Protein AF-A0AAV7CYQ8-F1 (afdb_monomer)

InterPro domains:
  IPR002641 Patatin-like phospholipase domain [PF01734] (6-136)
  IPR002641 Patatin-like phospholipase domain [PS51635] (6-174)
  IPR016035 Acyl transferase/acyl hydrolase/lysophospholipase [SSF52151] (3-134)
  IPR033562 Patatin-like phospholipase domain-containing protein [PTHR12406] (2-137)

Organism: Engystomops pustulosus (NCBI:txid76066)

Secondary structure (DSSP, 8-state):
-PPEEEEE---GGGHHHHHHHHHHHHHH-HHHHTTEEEEEEETHHHHHHHHHHH-GGGHHHHHHHHHHHHHHHHHH-SSS--TT--HHHHHHHHHHHHS-TTHHHHHTTTEEEEEE-TTT--EEEE---SSHHHHHHHHHHHHHHHHHHHHHHHHHHHHHHHHHHHTTSS---------------

Radius of gyration: 20.03 Å; Cα contacts (8 Å, |Δi|>4): 203; chains: 1; bounding box: 54×50×48 Å

Foldseek 3Di:
DDADEAEFEDDFLCLLVLLVVLLCCVVPVVVVVVRHQAYEYFASRLLSSLCSQAPSVCSVVVNVLSVVLVVVCVVPPPPDDDVPDPSLVSVLVSSVVRGDQCSQVSQAQRYWYWAQDPVVRDIDIDRHAPGPVRSSVRNSNRNVVVCVVCCVPVVVVVVVVVVVVVVVPPDPDDDDDDDDDDDDD

Mean predicted aligned error: 12.34 Å

pLDDT: mean 72.42, std 23.35, range [24.58, 95.06]

Nearest PDB structures (foldseek):
  4akx-assembly1_B  TM=5.962E-01  e=1.906E-02  Pseudomonas aeruginosa
  7sus-assembly1_A  TM=2.509E-01  e=9.650E+00  Homo sapiens

Solvent-accessible surface area (backbone atoms only — not comparable to full-atom values): 10562 Å² total; per-residue (Å²): 132,82,82,38,72,47,75,31,65,65,49,57,88,54,34,59,59,52,42,52,52,49,52,48,36,60,75,77,28,49,76,57,58,75,45,44,64,34,29,2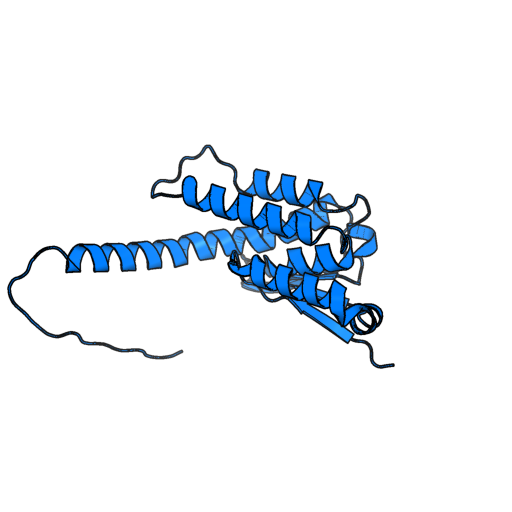3,14,19,29,36,14,30,54,45,34,40,38,59,71,62,30,56,88,42,47,62,62,50,47,54,48,51,51,54,49,51,51,53,46,59,73,67,60,76,88,58,93,64,96,78,70,62,64,66,59,56,51,47,53,53,50,60,72,61,51,56,83,60,36,18,69,66,31,45,78,24,34,34,37,47,35,70,39,86,88,79,68,44,76,43,76,46,34,73,44,96,35,45,66,50,45,50,48,58,45,49,54,33,35,50,56,49,45,53,51,44,48,56,51,47,46,54,50,46,50,51,49,50,53,53,52,58,60,69,78,54,77,95,72,85,87,82,83,93,81,85,79,92,79,92,134

Sequence (185 aa):
MKHLNLSFAACGFLGIYHLGAASALIKHGQKLLNTVKVFAGASAGSLVATVLLTAPDKIEESKDFLYAFSEDFRKRFPGVVKPRYDFMKYLREGIEAILPAQAHEIAEKRLYVSITNSKSIENCLVSSFASREELIKRRLITSEKVLHFFIDTTIRTFIKKTVCETNFLGDHEHGESCFLQSKNF

Structure (mmCIF, N/CA/C/O backbone):
data_AF-A0AAV7CYQ8-F1
#
_entry.id   AF-A0AAV7CYQ8-F1
#
loop_
_atom_site.group_PDB
_atom_site.id
_atom_site.type_symbol
_atom_site.label_atom_id
_atom_site.label_alt_id
_atom_site.label_comp_id
_atom_site.label_asym_id
_atom_site.label_entity_id
_atom_site.label_seq_id
_atom_site.pdbx_PDB_ins_code
_atom_site.Cartn_x
_atom_site.Cartn_y
_atom_site.Cartn_z
_atom_site.occupancy
_atom_site.B_iso_or_equiv
_atom_site.auth_seq_id
_atom_site.auth_comp_id
_atom_site.auth_asym_id
_atom_site.auth_atom_id
_atom_site.pdbx_PDB_model_num
ATOM 1 N N . MET A 1 1 ? -11.099 1.978 22.409 1.00 53.97 1 MET A N 1
ATOM 2 C CA . MET A 1 1 ? -10.458 0.914 21.599 1.00 53.97 1 MET A CA 1
ATOM 3 C C . MET A 1 1 ? -9.081 1.395 21.171 1.00 53.97 1 MET A C 1
ATOM 5 O O . MET A 1 1 ? -8.957 2.576 20.878 1.00 53.97 1 MET A O 1
ATOM 9 N N . LYS A 1 2 ? -8.056 0.532 21.183 1.00 66.00 2 LYS A N 1
ATOM 10 C CA . LYS A 1 2 ? -6.694 0.905 20.763 1.00 66.00 2 LYS A CA 1
ATOM 11 C C . LYS A 1 2 ? -6.690 1.212 19.261 1.00 66.00 2 LYS A C 1
ATOM 13 O O . LYS A 1 2 ? -7.271 0.457 18.488 1.00 66.00 2 LYS A O 1
ATOM 18 N N . HIS A 1 3 ? -6.076 2.322 18.867 1.00 77.50 3 HIS A N 1
ATOM 19 C CA . HIS A 1 3 ? -5.884 2.661 17.459 1.00 77.50 3 HIS A CA 1
ATOM 20 C C . HIS A 1 3 ? -4.852 1.714 16.840 1.00 77.50 3 HIS A C 1
ATOM 22 O O . HIS A 1 3 ? -3.796 1.502 17.436 1.00 77.50 3 HIS A O 1
ATOM 28 N N . LEU A 1 4 ? -5.167 1.140 15.675 1.00 89.00 4 LEU A N 1
ATOM 29 C CA . LEU A 1 4 ? -4.241 0.286 14.935 1.00 89.00 4 LEU A CA 1
ATOM 30 C C . LEU A 1 4 ? -3.643 1.053 13.754 1.00 89.00 4 LEU A C 1
ATOM 32 O O . LEU A 1 4 ? -4.340 1.807 13.067 1.00 89.00 4 LEU A O 1
ATOM 36 N N . ASN A 1 5 ? -2.365 0.795 13.496 1.00 92.00 5 ASN A N 1
ATOM 37 C CA . ASN A 1 5 ? -1.670 1.233 12.296 1.00 92.00 5 ASN A CA 1
ATOM 38 C C . ASN A 1 5 ? -1.269 -0.014 11.505 1.00 92.00 5 ASN A C 1
ATOM 40 O O . ASN A 1 5 ? -0.763 -0.974 12.088 1.00 92.00 5 ASN A O 1
ATOM 44 N N . LEU A 1 6 ? -1.497 -0.004 10.195 1.00 93.25 6 LEU A N 1
ATOM 45 C CA . LEU A 1 6 ? -1.145 -1.095 9.291 1.00 93.25 6 LEU A CA 1
ATOM 46 C C . LEU A 1 6 ? -0.016 -0.636 8.369 1.00 93.25 6 LEU A C 1
ATOM 48 O O . LEU A 1 6 ? -0.114 0.430 7.774 1.00 93.25 6 LEU A O 1
ATOM 52 N N . SER A 1 7 ? 1.044 -1.431 8.233 1.00 93.31 7 SER A N 1
ATOM 53 C CA . SER A 1 7 ? 2.191 -1.088 7.386 1.00 93.31 7 SER A CA 1
ATOM 54 C C . SER A 1 7 ? 2.544 -2.220 6.428 1.00 93.31 7 SER A C 1
ATOM 56 O O . SER A 1 7 ? 2.528 -3.387 6.817 1.00 93.31 7 SER A O 1
ATOM 58 N N . PHE A 1 8 ? 2.896 -1.862 5.193 1.00 90.81 8 PHE A N 1
ATOM 59 C CA . PHE A 1 8 ? 3.374 -2.776 4.157 1.00 90.81 8 PHE A CA 1
ATOM 60 C C . PHE A 1 8 ? 4.822 -2.447 3.776 1.00 90.81 8 PHE A C 1
ATOM 62 O O . PHE A 1 8 ? 5.148 -1.319 3.395 1.00 90.81 8 PHE A O 1
ATOM 69 N N . ALA A 1 9 ? 5.702 -3.442 3.862 1.00 88.56 9 ALA A N 1
ATOM 70 C CA . ALA A 1 9 ? 7.125 -3.275 3.589 1.00 88.56 9 ALA A CA 1
ATOM 71 C C . ALA A 1 9 ? 7.429 -3.075 2.089 1.00 88.56 9 ALA A C 1
ATOM 73 O O . ALA A 1 9 ? 6.606 -3.328 1.210 1.00 88.56 9 ALA A O 1
ATOM 74 N N . ALA A 1 10 ? 8.646 -2.622 1.782 1.00 84.00 10 ALA A N 1
ATOM 75 C CA . ALA A 1 10 ? 9.137 -2.613 0.409 1.00 84.00 10 ALA A CA 1
ATOM 76 C C . ALA A 1 10 ? 9.472 -4.042 -0.040 1.00 84.00 10 ALA A C 1
ATOM 78 O O . ALA A 1 10 ? 10.190 -4.757 0.653 1.00 84.00 10 ALA A O 1
ATOM 79 N N . CYS A 1 11 ? 8.974 -4.447 -1.207 1.00 80.56 11 CYS A N 1
ATOM 80 C CA . CYS A 1 11 ? 9.137 -5.822 -1.692 1.00 80.56 11 CYS A CA 1
ATOM 81 C C . CYS A 1 11 ? 9.274 -5.950 -3.222 1.00 80.56 11 CYS A C 1
ATOM 83 O O . CYS A 1 11 ? 9.357 -7.060 -3.744 1.00 80.56 11 CYS A O 1
ATOM 85 N N . GLY A 1 12 ? 9.322 -4.8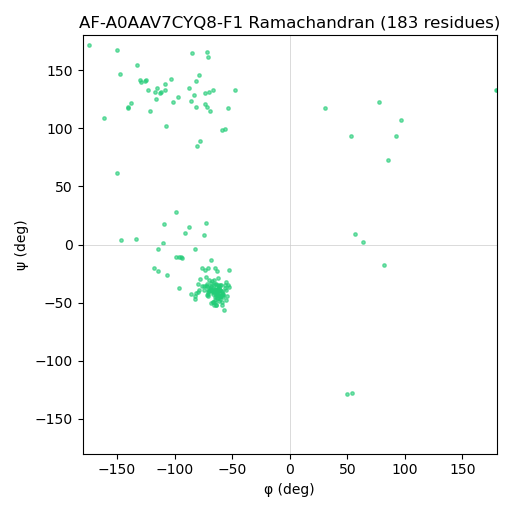35 -3.963 1.00 77.44 12 GLY A N 1
ATOM 86 C CA . GLY A 1 12 ? 9.432 -4.852 -5.427 1.00 77.44 12 GLY A CA 1
ATOM 87 C C . GLY A 1 12 ? 8.327 -5.693 -6.080 1.00 77.44 12 GLY A C 1
ATOM 88 O O . GLY A 1 12 ? 7.149 -5.528 -5.769 1.00 77.44 12 GLY A O 1
ATOM 89 N N . PHE A 1 13 ? 8.705 -6.633 -6.951 1.00 71.69 13 PHE A N 1
ATOM 90 C CA . PHE A 1 13 ? 7.765 -7.536 -7.633 1.00 71.69 13 PHE A CA 1
ATOM 91 C C . PHE A 1 13 ? 7.082 -8.557 -6.705 1.00 71.69 13 PHE A C 1
ATOM 93 O O . PHE A 1 13 ? 6.058 -9.126 -7.074 1.00 71.69 13 PHE A O 1
ATOM 100 N N . LEU A 1 14 ? 7.564 -8.739 -5.468 1.00 78.00 14 LEU A N 1
ATOM 101 C CA . LEU A 1 14 ? 6.855 -9.517 -4.443 1.00 78.00 14 LEU A CA 1
ATOM 102 C C . LEU A 1 14 ? 5.643 -8.754 -3.865 1.00 78.00 14 LEU A C 1
ATOM 104 O O . LEU A 1 14 ? 4.994 -9.236 -2.938 1.00 78.00 14 LEU A O 1
ATOM 108 N N . GLY A 1 15 ? 5.273 -7.602 -4.443 1.00 80.56 15 GLY A N 1
ATOM 109 C CA . GLY A 1 15 ? 4.037 -6.875 -4.134 1.00 80.56 15 GLY A CA 1
ATOM 110 C C . GLY A 1 15 ? 2.772 -7.733 -4.224 1.00 80.56 15 GLY A C 1
ATOM 111 O O . GLY A 1 15 ? 1.789 -7.441 -3.546 1.00 80.56 15 GLY A O 1
ATOM 112 N N . ILE A 1 16 ? 2.819 -8.845 -4.965 1.00 84.44 16 ILE A N 1
ATOM 113 C CA . ILE A 1 16 ? 1.721 -9.809 -5.059 1.00 84.44 16 ILE A CA 1
ATOM 114 C C . ILE A 1 16 ? 1.358 -10.426 -3.703 1.00 84.44 16 ILE A C 1
ATOM 116 O O . ILE A 1 16 ? 0.182 -10.629 -3.412 1.00 84.44 16 ILE A O 1
ATOM 120 N N . TYR A 1 17 ? 2.341 -10.640 -2.825 1.00 88.69 17 TYR A N 1
ATOM 121 C CA . TYR A 1 17 ? 2.100 -11.148 -1.475 1.00 88.69 17 TYR A CA 1
ATOM 122 C C . TYR A 1 17 ? 1.375 -10.112 -0.613 1.00 88.69 17 TYR A C 1
ATOM 124 O O . TYR A 1 17 ? 0.495 -10.463 0.171 1.00 88.69 17 TYR A O 1
ATOM 132 N N . HIS A 1 18 ? 1.696 -8.826 -0.783 1.00 91.31 18 HIS A N 1
ATOM 133 C CA . HIS A 1 18 ? 0.977 -7.750 -0.105 1.00 91.31 18 HIS A CA 1
ATOM 134 C C . HIS A 1 18 ? -0.453 -7.599 -0.623 1.00 91.31 18 HIS A C 1
ATOM 136 O O . HIS A 1 18 ? -1.353 -7.412 0.191 1.00 91.31 18 HIS A O 1
ATOM 142 N N . LEU A 1 19 ? -0.687 -7.743 -1.932 1.00 90.31 19 LEU A N 1
ATOM 143 C CA . LEU A 1 19 ? -2.041 -7.759 -2.495 1.00 90.31 19 LEU A CA 1
ATOM 144 C C . LEU A 1 19 ? -2.854 -8.957 -1.989 1.00 90.31 19 LEU A C 1
ATOM 146 O O . LEU A 1 19 ? -3.999 -8.781 -1.585 1.00 90.31 19 LEU A O 1
ATOM 150 N N . GLY A 1 20 ? -2.252 -10.147 -1.914 1.00 92.44 20 GLY A N 1
ATOM 151 C CA . GLY A 1 20 ? -2.890 -11.324 -1.319 1.00 92.44 20 GLY A CA 1
ATOM 152 C C . GLY A 1 20 ? -3.243 -11.118 0.158 1.00 92.44 20 GLY A C 1
ATOM 153 O O . GLY A 1 20 ? -4.364 -11.406 0.576 1.00 92.44 20 GLY A O 1
ATOM 154 N N . ALA A 1 21 ? -2.324 -10.544 0.942 1.00 94.19 21 ALA A N 1
ATOM 155 C CA . ALA A 1 21 ? -2.586 -10.188 2.335 1.00 94.19 21 ALA A CA 1
ATOM 156 C C . ALA A 1 21 ? -3.706 -9.140 2.463 1.00 94.19 21 ALA A C 1
ATOM 158 O O . ALA A 1 21 ? -4.577 -9.276 3.319 1.00 94.19 21 ALA A O 1
ATOM 159 N N . ALA A 1 22 ? -3.725 -8.123 1.597 1.00 93.88 22 ALA A N 1
ATOM 160 C CA . ALA A 1 22 ? -4.780 -7.114 1.559 1.00 93.88 22 ALA A CA 1
ATOM 161 C C . ALA A 1 22 ? -6.147 -7.725 1.199 1.00 93.88 22 ALA A C 1
ATOM 163 O O . ALA A 1 22 ? -7.130 -7.441 1.880 1.00 93.88 22 ALA A O 1
ATOM 164 N N . SER A 1 23 ? -6.204 -8.621 0.207 1.00 93.81 23 SER A N 1
ATOM 165 C CA . SER A 1 23 ? -7.425 -9.354 -0.169 1.00 93.81 23 SER A CA 1
ATOM 166 C C . SER A 1 23 ? -7.948 -10.200 1.003 1.00 93.81 23 SER A C 1
ATOM 168 O O . SER A 1 23 ? -9.126 -10.128 1.361 1.00 93.81 23 SER A O 1
ATOM 170 N N . ALA A 1 24 ? -7.059 -10.908 1.712 1.00 93.81 24 ALA A N 1
ATOM 171 C CA . ALA A 1 24 ? -7.424 -11.654 2.917 1.00 93.81 24 ALA A CA 1
ATOM 172 C C . ALA A 1 24 ? -7.933 -10.745 4.053 1.00 93.81 24 ALA A C 1
ATOM 174 O O . ALA A 1 24 ? -8.908 -11.088 4.726 1.00 93.81 24 ALA A O 1
ATOM 175 N N . LEU A 1 25 ? -7.316 -9.575 4.254 1.00 93.69 25 LEU A N 1
ATOM 176 C CA . LEU A 1 25 ? -7.754 -8.586 5.244 1.00 93.69 25 LEU A CA 1
ATOM 177 C C . LEU A 1 25 ? -9.137 -8.017 4.920 1.00 93.69 25 LEU A C 1
ATOM 179 O O . LEU A 1 25 ? -9.938 -7.849 5.835 1.00 93.69 25 LEU A O 1
ATOM 183 N N . ILE A 1 26 ? -9.444 -7.761 3.650 1.00 93.19 26 ILE A N 1
ATOM 184 C CA . ILE A 1 26 ? -10.780 -7.316 3.231 1.00 93.19 26 ILE A CA 1
ATOM 185 C C . ILE A 1 26 ? -11.803 -8.425 3.492 1.00 93.19 26 ILE A C 1
ATOM 187 O O . ILE A 1 26 ? -12.837 -8.191 4.114 1.00 93.19 26 ILE A O 1
ATOM 191 N N . LYS A 1 27 ? -11.491 -9.659 3.085 1.00 93.94 27 LYS A N 1
ATOM 192 C CA . LYS A 1 27 ? -12.425 -10.789 3.165 1.00 93.94 27 LYS A CA 1
ATOM 193 C C . LYS A 1 27 ? -12.703 -11.262 4.595 1.00 93.94 27 LYS A C 1
ATOM 195 O O . LYS A 1 27 ? -13.833 -11.617 4.917 1.00 93.94 27 LYS A O 1
ATOM 200 N N . HIS A 1 28 ? -11.681 -11.299 5.447 1.00 94.75 28 HIS A N 1
ATOM 201 C CA . HIS A 1 28 ? -11.762 -11.911 6.780 1.00 94.75 28 HIS A CA 1
ATOM 202 C C . HIS A 1 28 ? -11.524 -10.920 7.926 1.00 94.75 28 HIS A C 1
ATOM 204 O O . HIS A 1 28 ? -11.921 -11.171 9.063 1.00 94.75 28 HIS A O 1
ATOM 210 N N . GLY A 1 29 ? -10.885 -9.786 7.642 1.00 91.69 29 GLY A N 1
ATOM 211 C CA . GLY A 1 29 ? -10.389 -8.826 8.626 1.00 91.69 29 GLY A CA 1
ATOM 212 C C . GLY A 1 29 ? -11.156 -7.506 8.674 1.00 91.69 29 GLY A C 1
ATOM 213 O O . GLY A 1 29 ? -10.634 -6.548 9.235 1.00 91.69 29 GLY A O 1
ATOM 214 N N . GLN A 1 30 ? -12.380 -7.414 8.144 1.00 88.69 30 GLN A N 1
ATOM 215 C CA . GLN A 1 30 ? -13.108 -6.137 8.066 1.00 88.69 30 GLN A CA 1
ATOM 216 C C . GLN A 1 30 ? -13.251 -5.434 9.429 1.00 88.69 30 GLN A C 1
ATOM 218 O O . GLN A 1 30 ? -13.079 -4.220 9.532 1.00 88.69 30 GLN A O 1
ATOM 223 N N . LYS A 1 31 ? -13.489 -6.195 10.510 1.00 90.19 31 LYS A N 1
ATOM 224 C CA . LYS A 1 31 ? -13.520 -5.648 11.881 1.00 90.19 31 LYS A CA 1
ATOM 225 C C . LYS A 1 31 ? -12.182 -5.014 12.280 1.00 90.19 31 LYS A C 1
ATOM 227 O O . LYS A 1 31 ? -12.186 -3.969 12.920 1.00 90.19 31 LYS A O 1
ATOM 232 N N . LEU A 1 32 ? -11.060 -5.623 11.888 1.00 89.62 32 LEU A N 1
ATOM 233 C CA . LEU A 1 32 ? -9.720 -5.084 12.117 1.00 89.62 32 LEU A CA 1
ATOM 234 C C . LEU A 1 32 ? -9.503 -3.822 11.276 1.00 89.62 32 LEU A 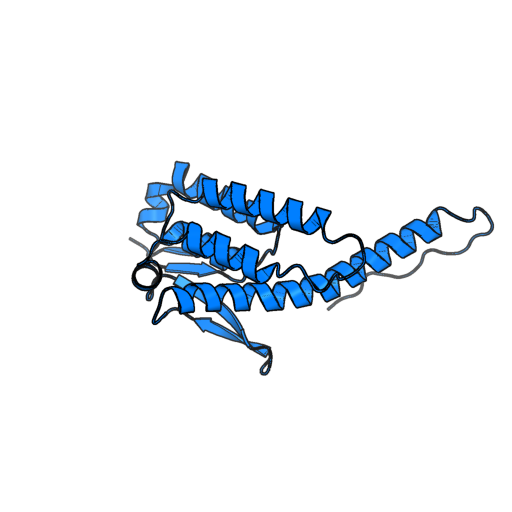C 1
ATOM 236 O O . LEU A 1 32 ? -9.138 -2.790 11.834 1.00 89.62 32 LEU A O 1
ATOM 240 N N . LEU A 1 33 ? -9.792 -3.873 9.971 1.00 91.12 33 LEU A N 1
ATOM 241 C CA . LEU A 1 33 ? -9.641 -2.733 9.058 1.00 91.12 33 LEU A CA 1
ATOM 242 C C . LEU A 1 33 ? -10.428 -1.500 9.526 1.00 91.12 33 LEU A C 1
ATOM 244 O O . LEU A 1 33 ? -9.906 -0.391 9.471 1.00 91.12 33 LEU A O 1
ATOM 248 N N . ASN A 1 34 ? -11.620 -1.687 10.099 1.00 90.12 34 ASN A N 1
ATOM 249 C CA . ASN A 1 34 ? -12.426 -0.594 10.656 1.00 90.12 34 ASN A CA 1
ATOM 250 C C . ASN A 1 34 ? -11.768 0.107 11.865 1.00 90.12 34 ASN A C 1
ATOM 252 O O . ASN A 1 34 ? -12.128 1.236 12.203 1.00 90.12 34 ASN A O 1
ATOM 256 N N . THR A 1 35 ? -10.808 -0.546 12.528 1.00 92.12 35 THR A N 1
ATOM 257 C CA . THR A 1 35 ? -10.024 0.028 13.637 1.00 92.12 35 THR A CA 1
ATOM 258 C C . THR A 1 35 ? -8.691 0.636 13.190 1.00 92.12 35 THR A C 1
ATOM 260 O O . THR A 1 35 ? -8.057 1.351 13.974 1.00 92.12 35 THR A O 1
ATOM 263 N N . VAL A 1 36 ? -8.283 0.403 11.935 1.00 93.31 36 VAL A N 1
ATOM 264 C CA . VAL A 1 36 ? -7.069 0.983 11.352 1.00 93.31 36 VAL A CA 1
ATOM 265 C C . VAL A 1 36 ? -7.298 2.459 11.048 1.00 93.31 36 VAL A C 1
ATOM 267 O O . VAL A 1 36 ? -8.186 2.831 10.279 1.00 93.31 36 VAL A O 1
ATOM 270 N N . LYS A 1 37 ? -6.477 3.323 11.645 1.00 91.00 37 LYS A N 1
ATOM 271 C CA . LYS A 1 37 ? -6.506 4.769 11.370 1.00 91.00 37 LYS A CA 1
ATOM 272 C C . LYS A 1 37 ? -5.467 5.178 10.343 1.00 91.00 37 LYS A C 1
ATOM 274 O O . LYS A 1 37 ? -5.760 6.028 9.502 1.00 91.00 37 LYS A O 1
ATOM 279 N N . VAL A 1 38 ? -4.303 4.539 10.408 1.00 93.56 38 VAL A N 1
ATOM 280 C CA . VAL A 1 38 ? -3.147 4.860 9.583 1.00 93.56 38 VAL A CA 1
ATOM 281 C C . VAL A 1 38 ? -2.702 3.638 8.795 1.00 93.56 38 VAL A C 1
ATOM 283 O O . VAL A 1 38 ? -2.524 2.553 9.345 1.00 93.56 38 VAL A O 1
ATOM 286 N N . PHE A 1 39 ? -2.478 3.858 7.509 1.00 94.19 39 PHE A N 1
ATOM 287 C CA . PHE A 1 39 ? -1.840 2.945 6.584 1.00 94.19 39 PHE A CA 1
ATOM 288 C C . PHE A 1 39 ? -0.457 3.495 6.262 1.00 94.19 39 PHE A C 1
ATOM 290 O O . PHE A 1 39 ? -0.288 4.693 6.050 1.00 94.19 39 PHE A O 1
ATOM 297 N N . ALA A 1 40 ? 0.544 2.632 6.216 1.00 93.00 40 ALA A N 1
ATOM 298 C CA . ALA A 1 40 ? 1.899 3.010 5.874 1.00 93.00 40 ALA A CA 1
ATOM 299 C C . ALA A 1 40 ? 2.479 2.055 4.835 1.00 93.00 40 ALA A C 1
ATOM 301 O O . ALA A 1 40 ? 2.079 0.893 4.737 1.00 93.00 40 ALA A O 1
ATOM 302 N N . GLY A 1 41 ? 3.450 2.530 4.066 1.00 90.38 41 GLY A N 1
ATOM 303 C CA . GLY A 1 41 ? 4.246 1.623 3.262 1.00 90.38 41 GLY A CA 1
ATOM 304 C C . GLY A 1 41 ? 5.408 2.261 2.527 1.00 90.38 41 GLY A C 1
ATOM 305 O O . GLY A 1 41 ? 5.559 3.481 2.472 1.00 90.38 41 GLY A O 1
ATOM 306 N N . ALA A 1 42 ? 6.229 1.401 1.935 1.00 87.38 42 ALA A N 1
ATOM 307 C CA . ALA A 1 42 ? 7.396 1.780 1.146 1.00 87.38 42 ALA A CA 1
ATOM 308 C C . ALA A 1 42 ? 7.377 1.058 -0.207 1.00 87.38 42 ALA A C 1
ATOM 310 O O . ALA A 1 42 ? 7.012 -0.115 -0.272 1.00 87.38 42 ALA A O 1
ATOM 311 N N . SER A 1 43 ? 7.780 1.732 -1.291 1.00 86.12 43 SER A N 1
ATOM 312 C CA . SER A 1 43 ? 7.837 1.141 -2.642 1.00 86.12 43 SER A CA 1
ATOM 313 C C . SER A 1 43 ? 6.522 0.418 -3.011 1.00 86.12 43 SER A C 1
ATOM 315 O O . SER A 1 43 ? 5.447 0.992 -2.826 1.00 86.12 43 SER A O 1
ATOM 3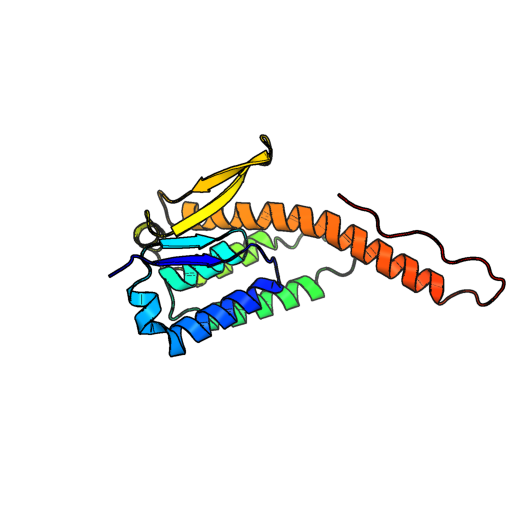17 N N . ALA A 1 44 ? 6.569 -0.839 -3.464 1.00 84.75 44 ALA A N 1
ATOM 318 C CA . ALA A 1 44 ? 5.389 -1.662 -3.742 1.00 84.75 44 ALA A CA 1
ATOM 319 C C . ALA A 1 44 ? 4.401 -1.756 -2.560 1.00 84.75 44 ALA A C 1
ATOM 321 O O . ALA A 1 44 ? 3.191 -1.692 -2.767 1.00 84.75 44 ALA A O 1
ATOM 322 N N . GLY A 1 45 ? 4.884 -1.805 -1.314 1.00 88.81 45 GLY A N 1
ATOM 323 C CA . GLY A 1 45 ? 4.025 -1.766 -0.131 1.00 88.81 45 GLY A CA 1
ATOM 324 C C . GLY A 1 45 ? 3.227 -0.467 -0.015 1.00 88.81 45 GLY A C 1
ATOM 325 O O . GLY A 1 45 ? 2.063 -0.499 0.366 1.00 88.81 45 GLY A O 1
ATOM 326 N N . SER A 1 46 ? 3.792 0.675 -0.426 1.00 90.44 46 SER A N 1
ATOM 327 C CA . SER A 1 46 ? 3.060 1.954 -0.439 1.00 90.44 46 SER A CA 1
ATOM 328 C C . SER A 1 46 ? 1.924 1.983 -1.468 1.00 90.44 46 SER A C 1
ATOM 330 O O . SER A 1 46 ? 0.893 2.618 -1.230 1.00 90.44 46 SER A O 1
ATOM 332 N N . LEU A 1 47 ? 2.082 1.264 -2.589 1.00 90.38 47 LEU A N 1
ATOM 333 C CA . LEU A 1 47 ? 1.024 1.095 -3.586 1.00 90.38 47 LEU A CA 1
ATOM 334 C C . LEU A 1 47 ? -0.135 0.301 -2.987 1.00 90.38 47 LEU A C 1
ATOM 336 O O . LEU A 1 47 ? -1.259 0.799 -2.976 1.00 90.38 47 LEU A O 1
ATOM 340 N N . VAL A 1 48 ? 0.153 -0.864 -2.399 1.00 92.50 48 VAL A N 1
ATOM 341 C CA . VAL A 1 48 ? -0.867 -1.716 -1.767 1.00 92.50 48 VAL A CA 1
ATOM 342 C C . VAL A 1 48 ? -1.549 -1.013 -0.599 1.00 92.50 48 VAL A C 1
ATOM 344 O O . VAL A 1 48 ? -2.775 -1.003 -0.535 1.00 92.50 48 VAL A O 1
ATOM 347 N N . ALA A 1 49 ? -0.777 -0.370 0.285 1.00 93.62 49 ALA A N 1
ATOM 348 C CA . ALA A 1 49 ? -1.301 0.385 1.423 1.00 93.62 49 ALA A CA 1
ATOM 349 C C . ALA A 1 49 ? -2.330 1.429 0.989 1.00 93.62 49 ALA A C 1
ATOM 351 O O . ALA A 1 49 ? -3.305 1.682 1.691 1.00 93.62 49 ALA A O 1
ATOM 352 N N . THR A 1 50 ? -2.126 2.020 -0.184 1.00 94.06 50 THR A N 1
ATOM 353 C CA . THR A 1 50 ? -3.060 3.014 -0.689 1.00 94.06 50 THR A CA 1
ATOM 354 C C . THR A 1 50 ? -4.248 2.393 -1.366 1.00 94.06 50 THR A C 1
ATOM 356 O O . THR A 1 50 ? -5.350 2.817 -1.059 1.00 94.06 50 THR A O 1
ATOM 359 N N . VAL A 1 51 ? -4.069 1.411 -2.253 1.00 94.50 51 VAL A N 1
ATOM 360 C CA . VAL A 1 51 ? -5.228 0.751 -2.866 1.00 94.50 51 VAL A CA 1
ATOM 361 C C . VAL A 1 51 ? -6.151 0.238 -1.761 1.00 94.50 51 VAL A C 1
ATOM 363 O O . VAL A 1 51 ? -7.333 0.550 -1.769 1.00 94.50 51 VAL A O 1
ATOM 366 N N . LEU A 1 52 ? -5.603 -0.391 -0.719 1.00 95.00 52 LEU A N 1
ATOM 367 C CA . LEU A 1 52 ? -6.381 -0.841 0.435 1.00 95.00 52 LEU A CA 1
ATOM 368 C C . LEU A 1 52 ? -7.105 0.300 1.179 1.00 95.00 52 LEU A C 1
ATOM 370 O O . LEU A 1 52 ? -8.203 0.096 1.690 1.00 95.00 52 LEU A O 1
ATOM 374 N N . LEU A 1 53 ? -6.508 1.492 1.254 1.00 95.06 53 LEU A N 1
ATOM 375 C CA . LEU A 1 53 ? -7.093 2.660 1.918 1.00 95.06 53 LEU A CA 1
ATOM 376 C C . LEU A 1 53 ? -8.145 3.383 1.057 1.00 95.06 53 LEU A C 1
ATOM 378 O O . LEU A 1 53 ? -9.150 3.846 1.593 1.00 95.06 53 LEU A O 1
ATOM 382 N N . THR A 1 54 ? -7.899 3.542 -0.244 1.00 94.38 54 THR A N 1
ATOM 383 C CA . THR A 1 54 ? -8.672 4.434 -1.125 1.00 94.38 54 THR A CA 1
ATOM 384 C C . THR A 1 54 ? -9.605 3.697 -2.075 1.00 94.38 54 THR A C 1
ATOM 386 O O . THR A 1 54 ? -10.581 4.288 -2.519 1.00 94.38 54 THR A O 1
ATOM 389 N N . ALA A 1 55 ? -9.288 2.451 -2.423 1.00 93.69 55 ALA A N 1
ATOM 390 C CA . ALA A 1 55 ? -10.011 1.637 -3.400 1.00 93.69 55 ALA A CA 1
ATOM 391 C C . ALA A 1 55 ? -9.905 0.136 -3.056 1.00 93.69 55 ALA A C 1
ATOM 393 O O . ALA A 1 55 ? -9.307 -0.633 -3.814 1.00 93.69 55 ALA A O 1
ATOM 394 N N . PRO A 1 56 ? -10.404 -0.303 -1.884 1.00 92.81 56 PRO A N 1
ATOM 395 C CA . PRO A 1 56 ? -10.292 -1.699 -1.455 1.00 92.81 56 PRO A CA 1
ATOM 396 C C . PRO A 1 56 ? -11.009 -2.669 -2.406 1.00 92.81 56 PRO A C 1
ATOM 398 O O . PRO A 1 56 ? -10.578 -3.809 -2.560 1.00 92.81 56 PRO A O 1
ATOM 401 N N . ASP A 1 57 ? -12.060 -2.213 -3.086 1.00 93.12 57 ASP A N 1
ATOM 402 C CA . ASP A 1 57 ? -12.753 -2.943 -4.150 1.00 93.12 57 ASP A CA 1
ATOM 403 C C . ASP A 1 57 ? -11.855 -3.217 -5.366 1.00 93.12 57 ASP A C 1
ATOM 405 O O . ASP A 1 57 ? -12.090 -4.191 -6.072 1.00 93.12 57 ASP A O 1
ATOM 409 N N . LYS A 1 58 ? -10.790 -2.423 -5.554 1.00 93.19 58 LYS A N 1
ATOM 410 C CA . LYS A 1 58 ? -9.845 -2.521 -6.675 1.00 93.19 58 LYS A CA 1
ATOM 411 C C . LYS A 1 58 ? -8.631 -3.411 -6.431 1.00 93.19 58 LYS A C 1
ATOM 413 O O . LYS A 1 58 ? -7.673 -3.395 -7.211 1.00 93.19 58 LYS A O 1
ATOM 418 N N . ILE A 1 59 ? -8.616 -4.172 -5.337 1.00 91.69 59 ILE A N 1
ATOM 419 C CA . ILE A 1 59 ? -7.482 -5.044 -4.995 1.00 91.69 59 ILE A CA 1
ATOM 420 C C . ILE A 1 59 ? -7.307 -6.178 -6.009 1.00 91.69 59 ILE A C 1
ATOM 422 O O . ILE A 1 59 ? -6.170 -6.498 -6.357 1.00 91.69 59 ILE A O 1
ATOM 426 N N . GLU A 1 60 ? -8.398 -6.752 -6.516 1.00 89.69 60 GLU A N 1
ATOM 427 C CA . GLU A 1 60 ? -8.314 -7.811 -7.525 1.00 89.69 60 GLU A CA 1
ATOM 428 C C . GLU A 1 60 ? -7.859 -7.255 -8.885 1.00 89.69 60 GLU A C 1
ATOM 430 O O . GLU A 1 60 ? -6.921 -7.803 -9.461 1.00 89.69 60 GLU A O 1
ATOM 435 N N . GLU A 1 61 ? -8.368 -6.101 -9.346 1.00 91.62 61 GLU A N 1
ATOM 436 C CA . GLU A 1 61 ? -7.823 -5.458 -10.556 1.00 91.62 61 GLU A CA 1
ATOM 437 C C . GLU A 1 61 ? -6.343 -5.072 -10.389 1.00 91.62 61 GLU A C 1
ATOM 439 O O . GLU A 1 61 ? -5.551 -5.194 -11.324 1.00 91.62 61 GLU A O 1
ATOM 444 N N . SER A 1 62 ? -5.931 -4.656 -9.186 1.00 89.06 62 SER A N 1
ATOM 445 C CA . SER A 1 62 ? -4.522 -4.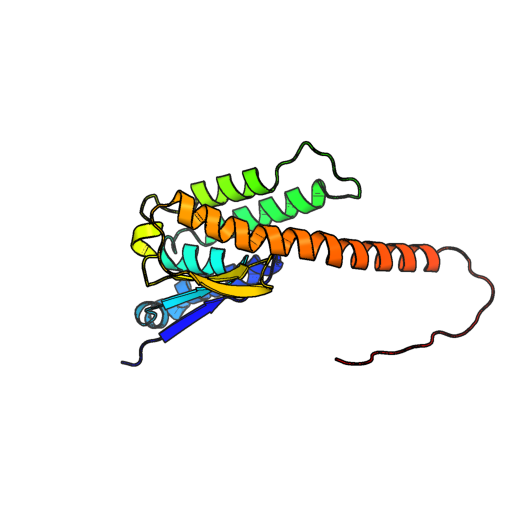353 -8.885 1.00 89.06 62 SER A CA 1
ATOM 446 C C . SER A 1 62 ? -3.625 -5.587 -8.974 1.00 89.06 62 SER A C 1
ATOM 448 O O . SER A 1 62 ? -2.458 -5.485 -9.362 1.00 89.06 62 SER A O 1
ATOM 450 N N . LYS A 1 63 ? -4.161 -6.757 -8.614 1.00 87.62 63 LYS A N 1
ATOM 451 C CA . LYS A 1 63 ? -3.480 -8.049 -8.719 1.00 87.62 63 LYS A CA 1
ATOM 452 C C . LYS A 1 63 ? -3.263 -8.421 -10.180 1.00 87.62 63 LYS A C 1
ATOM 454 O O . LYS A 1 63 ? -2.133 -8.728 -10.561 1.00 87.62 63 LYS A O 1
ATOM 459 N N . ASP A 1 64 ? -4.309 -8.325 -10.991 1.00 88.69 64 ASP A N 1
ATOM 460 C CA . ASP A 1 64 ? -4.249 -8.628 -12.422 1.00 88.69 64 ASP A CA 1
ATOM 461 C C . ASP A 1 64 ? -3.298 -7.671 -13.149 1.00 88.69 64 ASP A C 1
ATOM 463 O O . ASP A 1 64 ? -2.453 -8.105 -13.938 1.00 88.69 64 ASP A O 1
ATOM 467 N N . PHE A 1 65 ? -3.344 -6.382 -12.798 1.00 87.94 65 PHE A N 1
ATOM 468 C CA . PHE A 1 65 ? -2.398 -5.386 -13.289 1.00 87.94 65 PHE A CA 1
ATOM 469 C C . PHE A 1 65 ? -0.948 -5.747 -12.940 1.00 87.94 65 PHE A C 1
ATOM 471 O O . PHE A 1 65 ? -0.092 -5.754 -13.825 1.00 87.94 65 PHE A O 1
ATOM 478 N N . LEU A 1 66 ? -0.651 -6.094 -11.681 1.00 84.25 66 LEU A N 1
ATOM 479 C CA . LEU A 1 66 ? 0.706 -6.460 -11.261 1.00 84.25 66 LEU A CA 1
ATOM 480 C C . LEU A 1 66 ? 1.219 -7.717 -11.981 1.00 84.25 66 LEU A C 1
ATOM 482 O O . LEU A 1 66 ? 2.403 -7.782 -12.334 1.00 84.25 66 LEU A O 1
ATOM 486 N N . TYR A 1 67 ? 0.353 -8.705 -12.220 1.00 83.44 67 TYR A N 1
ATOM 487 C CA . TYR A 1 67 ? 0.702 -9.892 -13.001 1.00 83.44 67 TYR A CA 1
ATOM 488 C C . TYR A 1 67 ? 1.030 -9.538 -14.451 1.00 83.44 67 TYR A C 1
ATOM 490 O O . TYR A 1 67 ? 2.115 -9.887 -14.921 1.00 83.44 67 TYR A O 1
ATOM 498 N N . ALA A 1 68 ? 0.144 -8.807 -15.133 1.00 84.12 68 ALA A N 1
ATOM 499 C CA . ALA A 1 68 ? 0.355 -8.369 -16.512 1.00 84.12 68 ALA A CA 1
ATOM 500 C C . ALA A 1 68 ? 1.641 -7.540 -16.642 1.00 84.12 68 ALA A C 1
ATOM 502 O O . ALA A 1 68 ? 2.464 -7.776 -17.523 1.00 84.12 68 ALA A O 1
ATOM 503 N N . PHE A 1 69 ? 1.861 -6.630 -15.697 1.00 80.88 69 PHE A N 1
ATOM 504 C CA . PHE A 1 69 ? 3.065 -5.819 -15.589 1.00 80.88 69 PHE A CA 1
ATOM 505 C C . PHE A 1 69 ? 4.342 -6.647 -15.424 1.00 80.88 69 PHE A C 1
ATOM 507 O O . PHE A 1 69 ? 5.339 -6.390 -16.096 1.00 80.88 69 PHE A O 1
ATOM 514 N N . SER A 1 70 ? 4.318 -7.667 -14.564 1.00 77.62 70 SER A N 1
ATOM 515 C CA . SER A 1 70 ? 5.472 -8.539 -14.309 1.00 77.62 70 SER A CA 1
ATOM 516 C C . SER A 1 70 ? 5.766 -9.488 -15.477 1.00 77.62 70 SER A C 1
ATOM 518 O O . SER A 1 70 ? 6.924 -9.826 -15.729 1.00 77.62 70 SER A O 1
ATOM 520 N N . GLU A 1 71 ? 4.732 -9.947 -16.184 1.00 79.19 71 GLU A N 1
ATOM 521 C CA . GLU A 1 71 ? 4.852 -10.707 -17.435 1.00 79.19 71 GLU A CA 1
ATOM 522 C C . GLU A 1 71 ? 5.473 -9.853 -18.544 1.00 79.19 71 GLU A C 1
ATOM 524 O O . GLU A 1 71 ? 6.457 -10.265 -19.162 1.00 79.19 71 GLU A O 1
ATOM 529 N N . ASP A 1 72 ? 4.960 -8.640 -18.757 1.00 76.75 72 ASP A N 1
ATOM 530 C CA . ASP A 1 72 ? 5.485 -7.716 -19.763 1.00 76.75 72 ASP A CA 1
ATOM 531 C C . ASP A 1 72 ? 6.912 -7.276 -19.453 1.00 76.75 72 ASP A C 1
ATOM 533 O O . ASP A 1 72 ? 7.741 -7.205 -20.365 1.00 76.75 72 ASP A O 1
ATOM 537 N N . PHE A 1 73 ? 7.224 -7.045 -18.174 1.00 74.00 73 PHE A N 1
ATOM 538 C CA . PHE A 1 73 ? 8.589 -6.796 -17.732 1.00 74.00 73 PHE A CA 1
ATOM 539 C C . PHE A 1 73 ? 9.493 -7.962 -18.132 1.00 74.00 73 PHE A C 1
ATOM 541 O O . PHE A 1 73 ? 10.434 -7.759 -18.889 1.00 74.00 73 PHE A O 1
ATOM 548 N N . ARG A 1 74 ? 9.175 -9.202 -17.732 1.00 71.19 74 ARG A N 1
ATOM 549 C CA . ARG A 1 74 ? 10.002 -10.382 -18.047 1.00 71.19 74 ARG A CA 1
ATOM 550 C C . ARG A 1 74 ? 10.181 -10.618 -19.547 1.00 71.19 74 ARG A C 1
ATOM 552 O O . ARG A 1 74 ? 11.296 -10.897 -19.978 1.00 71.19 74 ARG A O 1
ATOM 559 N N . LYS A 1 75 ? 9.121 -10.469 -20.347 1.00 73.12 75 LYS A N 1
ATOM 560 C CA . LYS A 1 75 ? 9.174 -10.648 -21.812 1.00 73.12 75 LYS A CA 1
ATOM 561 C C . LYS A 1 75 ? 10.077 -9.626 -22.501 1.00 73.12 75 LYS A C 1
ATOM 563 O O . LYS A 1 75 ? 10.692 -9.938 -23.516 1.00 73.12 75 LYS A O 1
ATOM 568 N N . ARG A 1 76 ? 10.134 -8.398 -21.977 1.00 68.19 76 ARG A N 1
ATOM 569 C CA . ARG A 1 76 ? 10.850 -7.268 -22.592 1.00 68.19 76 ARG A CA 1
ATOM 570 C C . ARG A 1 76 ? 12.236 -7.023 -21.991 1.00 68.19 76 ARG A C 1
ATOM 572 O O . ARG A 1 76 ? 13.008 -6.281 -22.593 1.00 68.19 76 ARG A O 1
ATOM 579 N N . PHE A 1 77 ? 12.569 -7.672 -20.871 1.00 62.91 77 PHE A N 1
ATOM 580 C CA . PHE A 1 77 ? 13.871 -7.590 -20.198 1.00 62.91 77 PHE A CA 1
ATOM 581 C C . PHE A 1 77 ? 14.881 -8.741 -20.459 1.00 62.91 77 PHE A C 1
ATOM 583 O O . PHE A 1 77 ? 15.737 -8.959 -19.597 1.00 62.91 77 PHE A O 1
ATOM 590 N N . PRO A 1 78 ? 14.900 -9.479 -21.595 1.00 51.19 78 PRO A N 1
ATOM 591 C CA . PRO A 1 78 ? 16.022 -10.363 -21.884 1.00 51.19 78 PRO A CA 1
ATOM 592 C C . PRO A 1 78 ? 17.209 -9.527 -22.402 1.00 51.19 78 PRO A C 1
ATOM 594 O O . PRO A 1 78 ? 17.358 -9.270 -23.593 1.00 51.19 78 PRO A O 1
ATOM 597 N N . GLY A 1 79 ? 18.048 -9.059 -21.479 1.00 51.06 79 GLY A N 1
ATOM 598 C CA . GLY A 1 79 ? 19.475 -8.809 -21.719 1.00 51.06 79 GLY A CA 1
ATOM 599 C C . GLY A 1 79 ? 19.924 -7.508 -22.398 1.00 51.06 79 GLY A C 1
ATOM 600 O O . GLY A 1 79 ? 21.092 -7.167 -22.246 1.00 51.06 79 GLY A O 1
ATOM 601 N N . VAL A 1 80 ? 19.078 -6.739 -23.096 1.00 46.94 80 VAL A N 1
ATOM 602 C CA . VAL A 1 80 ? 19.515 -5.471 -23.724 1.00 46.94 80 VAL A CA 1
ATOM 603 C C . VAL A 1 80 ? 18.446 -4.396 -23.580 1.00 46.94 80 VAL A C 1
ATOM 605 O O . VAL A 1 80 ? 17.333 -4.526 -24.089 1.00 46.94 80 VAL A O 1
ATOM 608 N N . VAL A 1 81 ? 18.807 -3.311 -22.893 1.00 48.25 81 VAL A N 1
ATOM 609 C CA . VAL A 1 81 ? 17.993 -2.105 -22.714 1.00 48.25 81 VAL A CA 1
ATOM 610 C C . VAL A 1 81 ? 17.608 -1.556 -24.091 1.00 48.25 81 VAL A C 1
ATOM 612 O O . VAL A 1 81 ? 18.402 -0.887 -24.748 1.00 48.25 81 VAL A O 1
ATOM 615 N N . LYS A 1 82 ? 16.385 -1.836 -24.556 1.00 48.03 82 LYS A N 1
ATOM 616 C CA . LYS A 1 82 ? 15.802 -1.122 -25.698 1.00 48.03 82 LYS A CA 1
ATOM 617 C C . LYS A 1 82 ? 15.237 0.210 -25.182 1.00 48.03 82 LYS A C 1
ATOM 619 O O . LYS A 1 82 ? 14.287 0.183 -24.402 1.00 48.03 82 LYS A O 1
ATOM 624 N N . PRO A 1 83 ? 15.731 1.374 -25.643 1.00 48.56 83 PRO A N 1
ATOM 625 C CA . PRO A 1 83 ? 15.397 2.694 -25.086 1.00 48.56 83 PRO A CA 1
ATOM 626 C C . PRO A 1 83 ? 13.976 3.203 -25.413 1.00 48.56 83 PRO A C 1
ATOM 628 O O . PRO A 1 83 ? 13.712 4.396 -25.335 1.00 48.56 83 PRO A O 1
ATOM 631 N N . ARG A 1 84 ? 13.046 2.325 -25.814 1.00 52.28 84 ARG A N 1
ATOM 632 C CA . ARG A 1 84 ? 11.701 2.698 -26.293 1.00 52.28 84 ARG A CA 1
ATOM 633 C C . ARG A 1 84 ? 10.541 2.232 -25.413 1.00 52.28 84 ARG A C 1
ATOM 635 O O . ARG A 1 84 ? 9.405 2.568 -25.728 1.00 52.28 84 ARG A O 1
ATOM 642 N N . TYR A 1 85 ? 10.791 1.475 -24.344 1.00 57.22 85 TYR A N 1
ATOM 643 C CA . TYR A 1 85 ? 9.729 1.061 -23.426 1.00 57.22 85 TYR A CA 1
ATOM 644 C C . TYR A 1 85 ? 9.831 1.822 -22.109 1.00 57.22 85 TYR A C 1
ATOM 646 O O . TYR A 1 85 ? 10.662 1.508 -21.259 1.00 57.22 85 TYR A O 1
ATOM 654 N N . ASP A 1 86 ? 8.975 2.829 -21.957 1.00 71.81 86 ASP A N 1
ATOM 655 C CA . ASP A 1 86 ? 8.832 3.546 -20.698 1.00 71.81 86 ASP A CA 1
ATOM 656 C C . ASP A 1 86 ? 7.940 2.733 -19.752 1.00 71.81 86 ASP A C 1
ATOM 658 O O . ASP A 1 86 ? 6.722 2.895 -19.671 1.00 71.81 86 ASP A O 1
ATOM 662 N N . PHE A 1 87 ? 8.576 1.798 -19.053 1.00 72.75 87 PHE A N 1
ATOM 663 C CA . PHE A 1 87 ? 7.949 0.990 -18.011 1.00 72.75 87 PHE A CA 1
ATOM 664 C C . PHE A 1 87 ? 7.290 1.846 -16.924 1.00 72.75 87 PHE A C 1
ATOM 666 O O . PHE A 1 87 ? 6.260 1.459 -16.371 1.00 72.75 87 PHE A O 1
ATOM 673 N N . MET A 1 88 ? 7.857 3.020 -16.638 1.00 74.25 88 MET A N 1
ATOM 674 C CA . MET A 1 88 ? 7.325 3.926 -15.628 1.00 74.25 88 MET A CA 1
ATOM 675 C C . MET A 1 88 ? 6.042 4.597 -16.096 1.00 74.25 88 MET A C 1
ATOM 677 O O . MET A 1 88 ? 5.122 4.765 -15.296 1.00 74.25 88 MET A O 1
ATOM 681 N N . LYS A 1 89 ? 5.942 4.909 -17.390 1.00 81.75 89 LYS A N 1
ATOM 682 C CA . LYS A 1 89 ? 4.694 5.365 -18.003 1.00 81.75 89 LYS A CA 1
ATOM 683 C C . LYS A 1 89 ? 3.597 4.305 -17.898 1.00 81.75 89 LYS A C 1
ATOM 685 O O . LYS A 1 89 ? 2.517 4.624 -17.416 1.00 81.75 89 LYS A O 1
ATOM 690 N N . TYR A 1 90 ? 3.884 3.048 -18.246 1.00 82.25 90 TYR A N 1
ATOM 691 C CA . TYR A 1 90 ? 2.896 1.966 -18.120 1.00 82.25 90 TYR A CA 1
ATOM 692 C C . TYR A 1 90 ? 2.469 1.732 -16.658 1.00 82.25 90 TYR A C 1
ATOM 694 O O . TYR A 1 90 ? 1.283 1.579 -16.368 1.00 82.25 90 TYR A O 1
ATOM 702 N N . LEU A 1 91 ? 3.421 1.780 -15.713 1.00 82.38 91 LEU A N 1
ATOM 703 C CA . LEU A 1 91 ? 3.117 1.703 -14.282 1.00 82.38 91 LEU A CA 1
ATOM 704 C C . LEU A 1 91 ? 2.206 2.849 -13.830 1.00 82.38 91 LEU A C 1
ATOM 706 O O . LEU A 1 91 ? 1.232 2.628 -13.112 1.00 82.38 91 LEU A O 1
ATOM 710 N N . ARG A 1 92 ? 2.531 4.076 -14.246 1.00 85.12 92 ARG A N 1
ATOM 711 C CA . ARG A 1 92 ? 1.753 5.274 -13.933 1.00 85.12 92 ARG A CA 1
ATOM 712 C C . ARG A 1 92 ? 0.322 5.149 -14.442 1.00 85.12 92 ARG A C 1
ATOM 714 O O . ARG A 1 92 ? -0.592 5.336 -13.649 1.00 85.12 92 ARG A O 1
ATOM 721 N N . GLU A 1 93 ? 0.143 4.815 -15.717 1.00 88.19 93 GLU A N 1
ATOM 722 C CA . GLU A 1 93 ? -1.175 4.693 -16.351 1.00 88.19 93 GLU A CA 1
ATOM 723 C C . GLU A 1 93 ? -2.043 3.646 -15.637 1.00 88.19 93 GLU A C 1
ATOM 725 O O . GLU A 1 93 ? -3.218 3.890 -15.370 1.00 88.19 93 GLU A O 1
ATOM 730 N N . GLY A 1 94 ? -1.458 2.513 -15.233 1.00 87.12 94 GLY A N 1
ATOM 731 C CA . GLY A 1 94 ? -2.168 1.505 -14.444 1.00 87.12 94 GLY A CA 1
ATOM 732 C C . GLY A 1 94 ? -2.601 2.000 -13.063 1.00 87.12 94 GLY A C 1
ATOM 733 O O . GLY A 1 94 ? -3.742 1.792 -12.652 1.00 87.12 94 GLY A O 1
ATOM 734 N N . ILE A 1 95 ? -1.720 2.704 -12.346 1.00 87.88 95 ILE A N 1
ATOM 735 C CA . ILE A 1 95 ? -2.055 3.287 -11.037 1.00 87.88 95 ILE A CA 1
ATOM 736 C C . ILE A 1 95 ? -3.128 4.375 -11.183 1.00 87.88 95 ILE A C 1
ATOM 738 O O . ILE A 1 95 ? -4.038 4.453 -10.358 1.00 87.88 95 ILE A O 1
ATOM 742 N N . GLU A 1 96 ? -3.040 5.205 -12.222 1.00 90.31 96 GLU A N 1
ATOM 743 C CA . GLU A 1 96 ? -4.055 6.206 -12.556 1.00 90.31 96 GLU A CA 1
ATOM 744 C C . GLU A 1 96 ? -5.404 5.545 -12.867 1.00 90.31 96 GLU A C 1
ATOM 746 O O . GLU A 1 96 ? -6.433 6.043 -12.425 1.00 90.31 96 GLU A O 1
ATOM 751 N N . ALA A 1 97 ? -5.434 4.395 -13.538 1.00 90.69 97 ALA A N 1
ATOM 752 C CA . ALA A 1 97 ? -6.680 3.672 -13.788 1.00 90.69 97 ALA A CA 1
ATOM 753 C C . ALA A 1 97 ? -7.307 3.074 -12.511 1.00 90.69 97 ALA A C 1
ATOM 755 O O . ALA A 1 97 ? -8.529 3.009 -12.396 1.00 90.69 97 ALA A O 1
ATOM 756 N N . ILE A 1 98 ? -6.483 2.647 -11.547 1.00 92.00 98 ILE A N 1
ATOM 757 C CA . ILE A 1 98 ? -6.937 1.988 -10.310 1.00 92.00 98 ILE A CA 1
ATOM 758 C C . ILE A 1 98 ? -7.399 2.997 -9.250 1.00 92.00 98 ILE A C 1
ATOM 760 O O . ILE A 1 98 ? -8.375 2.753 -8.540 1.00 92.00 98 ILE A O 1
ATOM 764 N N . LEU A 1 99 ? -6.680 4.110 -9.082 1.00 92.31 99 LEU A N 1
ATOM 765 C CA . LEU A 1 99 ? -6.945 5.038 -7.983 1.00 92.31 99 LEU A CA 1
ATOM 766 C C . LEU A 1 99 ? -8.110 5.986 -8.296 1.00 92.31 99 LEU A C 1
ATOM 768 O O . LEU A 1 99 ? -8.158 6.535 -9.393 1.00 92.31 99 LEU A O 1
ATOM 772 N N . PRO A 1 100 ? -8.980 6.294 -7.322 1.00 93.69 100 PRO A N 1
ATOM 773 C CA . PRO A 1 100 ? -10.061 7.260 -7.498 1.00 93.69 100 PRO A CA 1
ATOM 774 C C . PRO A 1 100 ? -9.530 8.701 -7.595 1.00 93.69 100 PRO A C 1
ATOM 776 O O . PRO A 1 100 ? -8.414 9.000 -7.163 1.00 93.69 100 PRO A O 1
ATOM 779 N N . ALA A 1 101 ? -10.342 9.621 -8.127 1.00 92.88 101 ALA A N 1
ATOM 780 C CA . ALA A 1 101 ? -9.972 11.031 -8.315 1.00 92.88 101 ALA A CA 1
ATOM 781 C C . ALA A 1 101 ? -9.594 11.733 -6.990 1.00 92.88 101 ALA A C 1
ATOM 783 O O . ALA A 1 101 ? -8.597 12.451 -6.905 1.00 92.88 101 ALA A O 1
ATOM 784 N N . GLN A 1 102 ? -10.334 11.432 -5.926 1.00 93.00 102 GLN A N 1
ATOM 785 C CA . GLN A 1 102 ? -10.164 11.961 -4.570 1.00 93.00 102 GLN A CA 1
ATOM 786 C C . GLN A 1 102 ? -9.167 11.155 -3.711 1.00 93.00 102 GLN A C 1
ATOM 788 O O . GLN A 1 102 ? -9.145 11.285 -2.489 1.00 93.00 102 GLN A O 1
ATOM 793 N N . ALA A 1 103 ? -8.335 10.291 -4.309 1.00 93.00 103 ALA A N 1
ATOM 794 C CA . ALA A 1 103 ? -7.418 9.430 -3.550 1.00 93.00 103 ALA A CA 1
ATOM 795 C C . ALA A 1 103 ? -6.473 10.212 -2.619 1.00 93.00 103 ALA A C 1
ATOM 797 O O . ALA A 1 103 ? -6.142 9.727 -1.540 1.00 93.00 103 ALA A O 1
ATOM 798 N N . HIS A 1 104 ? -6.045 11.409 -3.027 1.00 92.56 104 HIS A N 1
ATOM 799 C CA . HIS A 1 104 ? -5.160 12.278 -2.247 1.00 92.56 104 HIS A CA 1
ATOM 800 C C . HIS A 1 104 ? -5.841 12.829 -0.988 1.00 92.56 104 HIS A C 1
ATOM 802 O O . HIS A 1 104 ? -5.241 12.799 0.080 1.00 92.56 104 HIS A O 1
ATOM 808 N N . GLU A 1 105 ? -7.120 13.197 -1.081 1.00 94.69 105 GLU A N 1
ATOM 809 C CA . GLU A 1 105 ? -7.929 13.647 0.057 1.00 94.69 105 GLU A CA 1
ATOM 810 C C . GLU A 1 105 ? -8.173 12.515 1.063 1.00 94.69 105 GLU A C 1
ATOM 812 O O . GLU A 1 105 ? -8.038 12.705 2.269 1.00 94.69 105 GLU A O 1
ATOM 817 N N . ILE A 1 106 ? -8.479 11.303 0.581 1.00 94.19 106 ILE A N 1
ATOM 818 C CA . ILE A 1 106 ? -8.676 10.127 1.449 1.00 94.19 106 ILE A CA 1
ATOM 819 C C . ILE A 1 106 ? -7.362 9.734 2.146 1.00 94.19 106 ILE A C 1
ATOM 821 O O . ILE A 1 106 ? -7.374 9.260 3.287 1.00 94.19 106 ILE A O 1
ATOM 825 N N . ALA A 1 107 ? -6.235 9.902 1.449 1.00 93.06 107 ALA A N 1
ATOM 826 C CA . ALA A 1 107 ? -4.900 9.580 1.937 1.00 93.06 107 ALA A CA 1
ATOM 827 C C . ALA A 1 107 ? -4.346 10.612 2.934 1.00 93.06 107 ALA A C 1
ATOM 829 O O . ALA A 1 107 ? -3.451 10.267 3.710 1.00 93.06 107 ALA A O 1
ATOM 830 N N . GLU A 1 108 ? -4.872 11.837 2.946 1.00 92.62 108 GLU A N 1
ATOM 831 C CA . GLU A 1 108 ? -4.405 12.933 3.797 1.00 92.62 108 GLU A CA 1
ATOM 832 C C . GLU A 1 108 ? -4.375 12.514 5.276 1.00 92.62 108 GLU A C 1
ATOM 834 O O . GLU A 1 108 ? -5.390 12.143 5.870 1.00 92.62 108 GLU A O 1
ATOM 839 N N . LYS A 1 109 ? -3.175 12.525 5.873 1.00 91.75 109 LYS A N 1
ATOM 840 C CA . LYS A 1 109 ? -2.889 12.123 7.269 1.00 91.75 109 LYS A CA 1
ATOM 841 C C . LYS A 1 109 ? -3.312 10.696 7.642 1.00 91.75 109 LYS A C 1
ATOM 843 O O . LYS A 1 109 ? -3.252 10.316 8.812 1.00 91.75 109 LYS A O 1
ATOM 848 N N . ARG A 1 110 ? -3.711 9.887 6.662 1.00 93.69 110 ARG A N 1
ATOM 849 C CA . ARG A 1 110 ? -4.096 8.480 6.829 1.00 93.69 110 ARG A CA 1
ATOM 850 C C . ARG A 1 110 ? -3.148 7.533 6.118 1.00 93.69 110 ARG A C 1
ATOM 852 O O . ARG A 1 110 ? -3.068 6.377 6.517 1.00 93.69 110 ARG A O 1
ATOM 859 N N . LEU A 1 111 ? -2.425 8.006 5.111 1.00 93.38 111 LEU A N 1
ATOM 860 C CA . LEU A 1 111 ? -1.374 7.276 4.420 1.00 93.38 111 LEU A CA 1
ATOM 861 C C . LEU A 1 111 ? -0.012 7.862 4.782 1.00 93.38 111 LEU A C 1
ATOM 863 O O . LEU A 1 111 ? 0.173 9.067 4.701 1.00 93.38 111 LEU A O 1
ATOM 867 N N . TYR A 1 112 ? 0.955 7.012 5.112 1.00 93.06 112 TYR A N 1
ATOM 868 C CA . TYR A 1 112 ? 2.343 7.403 5.342 1.00 93.06 112 TYR A CA 1
ATOM 869 C C . TYR A 1 112 ? 3.241 6.644 4.374 1.00 93.06 112 TYR A C 1
ATOM 871 O O . TYR A 1 112 ? 3.368 5.422 4.435 1.00 93.06 112 TYR A O 1
ATOM 879 N N . VAL A 1 113 ? 3.878 7.372 3.467 1.00 89.62 113 VAL A N 1
ATOM 880 C CA . VAL A 1 113 ? 4.793 6.799 2.482 1.00 89.62 113 VAL A CA 1
ATOM 881 C C . VAL A 1 113 ? 6.222 7.040 2.946 1.00 89.62 113 VAL A C 1
ATOM 883 O O . VAL A 1 113 ? 6.616 8.185 3.152 1.00 89.62 113 VAL A O 1
ATOM 886 N N . SER A 1 114 ? 6.996 5.966 3.100 1.00 87.75 114 SER A N 1
ATOM 887 C CA . SER A 1 114 ? 8.429 6.042 3.400 1.00 87.75 114 SER A CA 1
ATOM 888 C C . SER A 1 114 ? 9.228 6.243 2.125 1.00 87.75 114 SER A C 1
ATOM 890 O O . SER A 1 114 ? 9.062 5.507 1.148 1.00 87.75 114 SER A O 1
ATOM 892 N N . ILE A 1 115 ? 10.088 7.257 2.140 1.00 81.62 115 ILE A N 1
ATOM 893 C CA . ILE A 1 115 ? 10.807 7.740 0.968 1.00 81.62 115 ILE A CA 1
ATOM 894 C C . ILE A 1 115 ? 12.241 8.037 1.353 1.00 81.62 115 ILE A C 1
ATOM 896 O O . ILE A 1 11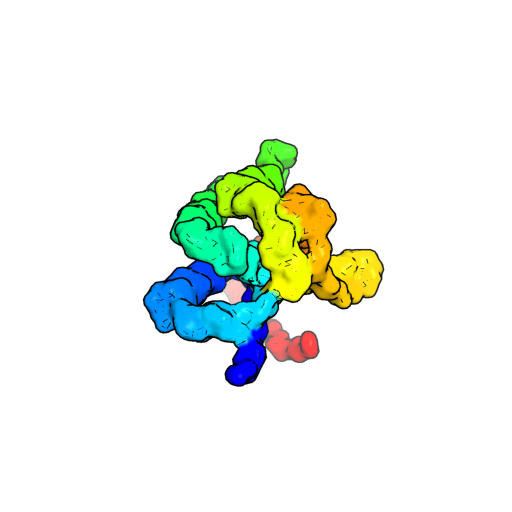5 ? 12.507 8.908 2.176 1.00 81.62 115 ILE A O 1
ATOM 900 N N . THR A 1 116 ? 13.176 7.382 0.681 1.00 74.75 116 THR A N 1
ATOM 901 C CA . THR A 1 116 ? 14.595 7.690 0.829 1.00 74.75 116 THR A CA 1
ATOM 902 C C . THR A 1 116 ? 14.983 8.824 -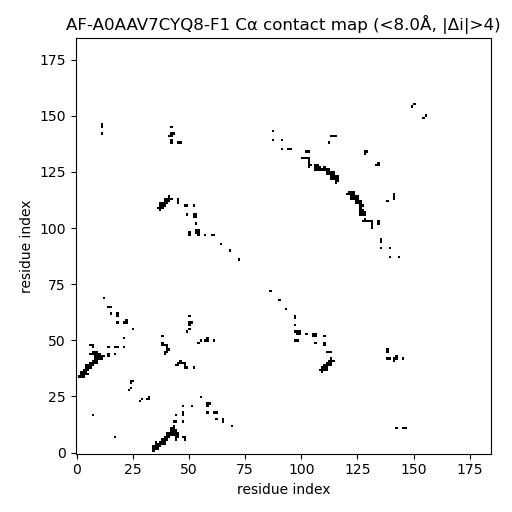0.113 1.00 74.75 116 THR A C 1
ATOM 904 O O . THR A 1 116 ? 14.807 8.742 -1.335 1.00 74.75 116 THR A O 1
ATOM 907 N N . ASN A 1 117 ? 15.529 9.900 0.446 1.00 71.44 117 ASN A N 1
ATOM 908 C CA . ASN A 1 117 ? 16.172 10.945 -0.330 1.00 71.44 117 ASN A CA 1
ATOM 909 C C . ASN A 1 117 ? 17.499 10.403 -0.871 1.00 71.44 117 ASN A C 1
ATOM 911 O O . ASN A 1 117 ? 18.391 10.059 -0.113 1.00 71.44 117 ASN A O 1
ATOM 915 N N . SER A 1 118 ? 17.663 10.342 -2.192 1.00 65.12 118 SER A N 1
ATOM 916 C CA . SER A 1 118 ? 18.890 9.786 -2.781 1.00 65.12 118 SER A CA 1
ATOM 917 C C . SER A 1 118 ? 20.121 10.670 -2.611 1.00 65.12 118 SER A C 1
ATOM 919 O O . SER A 1 118 ? 21.225 10.183 -2.800 1.00 65.12 118 SER A O 1
ATOM 921 N N . LYS A 1 119 ? 19.940 11.971 -2.353 1.00 70.81 119 LYS A N 1
ATOM 922 C CA . LYS A 1 119 ? 21.058 12.904 -2.188 1.00 70.81 119 LYS A CA 1
ATOM 923 C C . LYS A 1 119 ? 21.570 12.905 -0.752 1.00 70.81 119 LYS A C 1
ATOM 925 O O . LYS A 1 119 ? 22.776 12.910 -0.560 1.00 70.81 119 LYS A O 1
ATOM 930 N N . SER A 1 120 ? 20.665 12.891 0.229 1.00 73.50 120 SER A N 1
ATOM 931 C CA . SER A 1 120 ? 21.041 12.863 1.650 1.00 73.50 120 SER A CA 1
ATOM 932 C C . SER A 1 120 ? 21.100 11.456 2.249 1.00 73.50 120 SER A C 1
ATOM 934 O O . SER A 1 120 ? 21.612 11.302 3.347 1.00 73.50 120 SER A O 1
ATOM 936 N N . ILE A 1 121 ? 20.593 10.427 1.553 1.00 71.81 121 ILE A N 1
ATOM 937 C CA . ILE A 1 121 ? 20.433 9.034 2.033 1.00 71.81 121 ILE A CA 1
ATOM 938 C C . ILE A 1 121 ? 19.452 8.917 3.223 1.00 71.81 121 ILE A C 1
ATOM 940 O O . ILE A 1 121 ? 19.139 7.831 3.704 1.00 71.81 121 ILE A O 1
ATOM 944 N N . GLU A 1 122 ? 18.846 10.024 3.642 1.00 75.19 122 GLU A N 1
ATOM 945 C CA . GLU A 1 122 ? 17.902 10.052 4.752 1.00 75.19 122 GLU A CA 1
ATOM 946 C C . GLU A 1 122 ? 16.517 9.555 4.337 1.00 75.19 122 GLU A C 1
ATOM 948 O O . GLU A 1 122 ? 16.034 9.797 3.224 1.00 75.19 122 GLU A O 1
ATOM 953 N N . ASN A 1 123 ? 15.847 8.885 5.269 1.00 78.00 123 ASN A N 1
ATOM 954 C CA . ASN A 1 123 ? 14.457 8.486 5.116 1.00 78.00 123 ASN A CA 1
ATOM 955 C C . ASN A 1 123 ? 13.523 9.605 5.593 1.00 78.00 123 ASN A C 1
ATOM 957 O O . ASN A 1 123 ? 13.698 10.148 6.680 1.00 78.00 123 ASN A O 1
ATOM 961 N N . CYS A 1 124 ? 12.491 9.896 4.809 1.00 82.12 124 CYS A N 1
ATOM 962 C CA . CYS A 1 124 ? 11.410 10.798 5.176 1.00 82.12 124 CYS A CA 1
ATOM 963 C C . CYS A 1 124 ? 10.055 10.099 5.015 1.00 82.12 124 CYS A C 1
ATOM 965 O O . CYS A 1 124 ? 9.830 9.344 4.065 1.00 82.12 124 CYS A O 1
ATOM 967 N N . LEU A 1 125 ? 9.145 10.358 5.953 1.00 85.50 125 LEU A N 1
ATOM 968 C CA . LE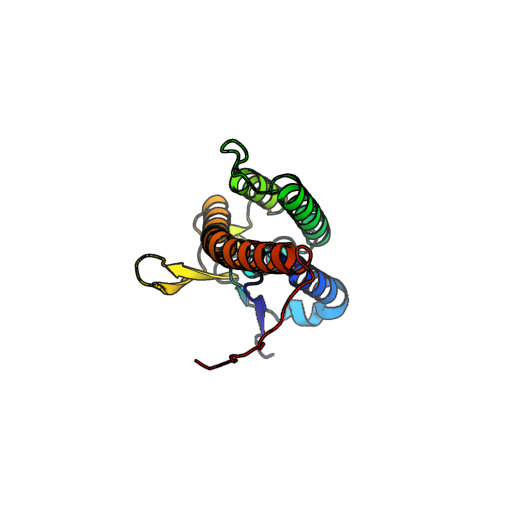U A 1 125 ? 7.752 9.930 5.867 1.00 85.50 125 LEU A CA 1
ATOM 969 C C . LEU A 1 125 ? 6.912 11.088 5.337 1.00 85.50 125 LEU A C 1
ATOM 971 O O . LEU A 1 125 ? 6.945 12.184 5.893 1.00 85.50 125 LEU A O 1
ATOM 975 N N . VAL A 1 126 ? 6.149 10.838 4.278 1.00 87.94 126 VAL A N 1
ATOM 976 C CA . VAL A 1 126 ? 5.217 11.812 3.699 1.00 87.94 126 VAL A CA 1
ATOM 977 C C . VAL A 1 126 ? 3.793 11.330 3.915 1.00 87.94 126 VAL A C 1
ATOM 979 O O . VAL A 1 126 ? 3.483 10.180 3.606 1.00 87.94 126 VAL A O 1
ATOM 982 N N . SER A 1 127 ? 2.942 12.212 4.432 1.00 90.50 127 SER A N 1
ATOM 983 C CA . SER A 1 127 ? 1.540 11.906 4.734 1.00 90.50 127 SER A CA 1
ATOM 984 C C . SER A 1 127 ? 0.531 12.944 4.250 1.00 90.50 127 SER A C 1
ATOM 986 O O . SER A 1 127 ? -0.660 12.803 4.522 1.00 90.50 127 SER A O 1
ATOM 988 N N . SER A 1 128 ? 0.996 13.965 3.532 1.00 90.12 128 SER A N 1
ATOM 989 C CA . SER A 1 128 ? 0.148 14.977 2.911 1.00 90.12 128 SER A CA 1
ATOM 990 C C . SER A 1 128 ? 0.449 15.061 1.423 1.00 90.12 128 SER A C 1
ATOM 992 O O . SER A 1 128 ? 1.606 14.908 1.018 1.00 90.12 128 SER A O 1
ATOM 994 N N . PHE A 1 129 ? -0.602 15.242 0.625 1.00 89.62 129 PHE A N 1
ATOM 995 C CA . PHE A 1 129 ? -0.538 15.221 -0.833 1.00 89.62 129 PHE A CA 1
ATOM 996 C C . PHE A 1 129 ? -1.460 16.313 -1.386 1.00 89.62 129 PHE A C 1
ATOM 998 O O . PHE A 1 129 ? -2.671 16.250 -1.193 1.00 89.62 129 PHE A O 1
ATOM 1005 N N . ALA A 1 130 ? -0.905 17.301 -2.090 1.00 89.44 130 ALA A N 1
ATOM 1006 C CA . ALA A 1 130 ? -1.659 18.437 -2.616 1.00 89.44 130 ALA A CA 1
ATOM 1007 C C . ALA A 1 130 ? -2.533 18.071 -3.825 1.00 89.44 130 ALA A C 1
ATOM 1009 O O . ALA A 1 130 ? -3.491 18.778 -4.122 1.00 89.44 130 ALA A O 1
ATOM 1010 N N . SER A 1 131 ? -2.214 16.981 -4.532 1.00 92.81 131 SER A N 1
ATOM 1011 C CA . SER A 1 131 ? -3.039 16.470 -5.630 1.00 92.81 131 SER A CA 1
ATOM 1012 C C . SER A 1 131 ? -2.927 14.954 -5.799 1.00 92.81 131 SER A C 1
ATOM 1014 O O . SER A 1 131 ? -2.027 14.297 -5.259 1.00 92.81 131 SER A O 1
ATOM 1016 N N . ARG A 1 132 ? -3.833 14.378 -6.597 1.00 91.12 132 ARG A N 1
ATOM 1017 C CA . ARG A 1 132 ? -3.776 12.963 -6.995 1.00 91.12 132 ARG A CA 1
ATOM 1018 C C . ARG A 1 132 ? -2.501 12.647 -7.771 1.00 91.12 132 ARG A C 1
ATOM 1020 O O . ARG A 1 132 ? -1.890 11.605 -7.552 1.00 91.12 132 ARG A O 1
ATOM 1027 N N . GLU A 1 133 ? -2.070 13.551 -8.636 1.00 89.06 133 GLU A N 1
ATOM 1028 C CA . GLU A 1 133 ? -0.840 13.421 -9.412 1.00 89.06 133 GLU A CA 1
ATOM 1029 C C . GLU A 1 133 ? 0.378 13.444 -8.491 1.00 89.06 133 GLU A C 1
ATOM 1031 O O . GLU A 1 133 ? 1.307 12.662 -8.694 1.00 89.06 133 GLU A O 1
ATOM 1036 N N . GLU A 1 134 ? 0.375 14.288 -7.452 1.00 87.69 134 GLU A N 1
ATOM 1037 C CA . GLU A 1 134 ? 1.434 14.283 -6.444 1.00 87.69 134 GLU A CA 1
ATOM 1038 C C . GLU A 1 134 ? 1.469 12.952 -5.688 1.00 87.69 134 GLU A C 1
ATOM 1040 O O . GLU A 1 134 ? 2.537 12.351 -5.565 1.00 87.69 134 GLU A O 1
ATOM 1045 N N . LEU A 1 135 ? 0.312 12.447 -5.254 1.00 87.38 135 LEU A N 1
ATOM 1046 C CA . LEU A 1 135 ? 0.187 11.146 -4.597 1.00 87.38 135 LEU A CA 1
ATOM 1047 C C . LEU A 1 135 ? 0.777 10.014 -5.458 1.00 87.38 135 LEU A C 1
ATOM 1049 O O . LEU A 1 135 ? 1.565 9.200 -4.969 1.00 87.38 135 LEU A O 1
ATOM 1053 N N . ILE A 1 136 ? 0.427 9.976 -6.746 1.00 86.31 136 ILE A N 1
ATOM 1054 C CA . ILE A 1 136 ? 0.909 8.968 -7.700 1.00 86.31 136 ILE A CA 1
ATOM 1055 C C . ILE A 1 136 ? 2.408 9.138 -7.936 1.00 86.31 136 ILE A C 1
ATOM 1057 O O . ILE A 1 136 ? 3.175 8.187 -7.781 1.00 86.31 136 ILE A O 1
ATOM 1061 N N . LYS A 1 137 ? 2.860 10.361 -8.230 1.00 82.25 137 LYS A N 1
ATOM 1062 C CA . LYS A 1 137 ? 4.272 10.682 -8.461 1.00 82.25 137 LYS A CA 1
ATOM 1063 C C . LYS A 1 137 ? 5.133 10.309 -7.260 1.00 82.25 137 LYS A C 1
ATOM 1065 O O . LYS A 1 137 ? 6.204 9.735 -7.434 1.00 82.25 137 LYS A O 1
ATOM 1070 N N . ARG A 1 138 ? 4.682 10.595 -6.039 1.00 75.56 138 ARG A N 1
ATOM 1071 C CA . ARG A 1 138 ? 5.452 10.324 -4.823 1.00 75.56 138 ARG A CA 1
ATOM 1072 C C . ARG A 1 138 ? 5.650 8.823 -4.589 1.00 75.56 138 ARG A C 1
ATOM 1074 O O . ARG A 1 138 ? 6.707 8.437 -4.097 1.00 75.56 138 ARG A O 1
ATOM 1081 N N . ARG A 1 139 ? 4.708 7.979 -5.023 1.00 65.50 139 ARG A N 1
ATOM 1082 C CA . ARG A 1 139 ? 4.878 6.514 -5.039 1.00 65.50 139 ARG A CA 1
ATOM 1083 C C . ARG A 1 139 ? 5.702 5.991 -6.196 1.00 65.50 139 ARG A C 1
ATOM 1085 O O . ARG A 1 139 ? 6.498 5.078 -6.010 1.00 65.50 139 ARG A O 1
ATOM 1092 N N . LEU A 1 140 ? 5.532 6.565 -7.381 1.00 57.50 140 LEU A N 1
ATOM 1093 C CA . LEU A 1 140 ? 6.371 6.206 -8.515 1.00 57.50 140 LEU A CA 1
ATOM 1094 C C . LEU A 1 140 ? 7.835 6.466 -8.163 1.00 57.50 140 LEU A C 1
ATOM 1096 O O . LEU A 1 140 ? 8.637 5.556 -8.290 1.00 57.50 140 LEU A O 1
ATOM 1100 N N . ILE A 1 141 ? 8.160 7.608 -7.554 1.00 55.97 141 ILE A N 1
ATOM 1101 C CA . ILE A 1 141 ? 9.527 7.945 -7.124 1.00 55.97 141 ILE A CA 1
ATOM 1102 C C . ILE A 1 141 ? 10.085 6.953 -6.083 1.00 55.97 141 ILE A C 1
ATOM 1104 O O . ILE A 1 141 ? 11.272 6.619 -6.140 1.00 55.97 141 ILE A O 1
ATOM 1108 N N . THR A 1 142 ? 9.271 6.454 -5.140 1.00 57.22 142 THR A N 1
ATOM 1109 C CA . THR A 1 142 ? 9.728 5.408 -4.201 1.00 57.22 142 THR A CA 1
ATOM 1110 C C . THR A 1 142 ? 9.932 4.062 -4.886 1.00 57.22 142 THR A C 1
ATOM 1112 O O . THR A 1 142 ? 10.804 3.300 -4.475 1.00 57.22 142 THR A O 1
ATOM 1115 N N . SER A 1 143 ? 9.168 3.761 -5.938 1.00 52.50 143 SER A N 1
ATOM 1116 C CA . SER A 1 143 ? 9.358 2.559 -6.753 1.00 52.50 143 SER A CA 1
ATOM 1117 C C . SER A 1 143 ? 10.497 2.683 -7.775 1.00 52.50 143 SER A C 1
ATOM 1119 O O . SER A 1 143 ? 11.211 1.710 -7.969 1.00 52.50 143 SER A O 1
ATOM 1121 N N . GLU A 1 144 ? 10.748 3.864 -8.351 1.00 50.41 144 GLU A N 1
ATOM 1122 C CA . GLU A 1 144 ? 11.745 4.134 -9.402 1.00 50.41 144 GLU A CA 1
ATOM 1123 C C . GLU A 1 144 ? 13.169 3.916 -8.911 1.00 50.41 144 GLU A C 1
ATOM 1125 O O . GLU A 1 144 ? 13.973 3.278 -9.585 1.00 50.41 144 GLU A O 1
ATOM 1130 N N . LYS A 1 145 ? 13.499 4.422 -7.719 1.00 50.88 145 LYS A N 1
ATOM 1131 C CA . LYS A 1 145 ? 14.859 4.282 -7.178 1.00 50.88 145 LYS A CA 1
ATOM 1132 C C . LYS A 1 145 ? 15.113 2.896 -6.612 1.00 50.88 145 LYS A C 1
ATOM 1134 O O . LYS A 1 145 ? 16.234 2.408 -6.704 1.00 50.88 145 LYS A O 1
ATOM 1139 N N . VAL A 1 146 ? 14.068 2.240 -6.105 1.00 47.94 146 VAL A N 1
ATOM 1140 C CA . VAL A 1 146 ? 14.121 0.815 -5.767 1.00 47.94 146 VAL A CA 1
ATOM 1141 C C . VAL A 1 146 ? 14.285 -0.001 -7.038 1.00 47.94 146 VAL A C 1
ATOM 1143 O O . VAL A 1 146 ? 15.115 -0.889 -7.040 1.00 47.94 146 VAL A O 1
ATOM 1146 N N . LEU A 1 147 ? 13.601 0.325 -8.136 1.00 41.47 147 LEU A N 1
ATOM 1147 C CA . LEU A 1 147 ? 13.762 -0.369 -9.408 1.00 41.47 147 LEU A CA 1
ATOM 1148 C C . LEU A 1 147 ? 15.152 -0.132 -9.999 1.00 41.47 147 LEU A C 1
ATOM 1150 O O . LEU A 1 147 ? 15.747 -1.089 -10.447 1.00 41.47 147 LEU A O 1
ATOM 1154 N N . HIS A 1 148 ? 15.726 1.071 -9.951 1.00 41.78 148 HIS A N 1
ATOM 1155 C CA . HIS A 1 148 ? 17.091 1.299 -10.443 1.00 41.78 148 HIS A CA 1
ATOM 1156 C C . HIS A 1 148 ? 18.151 0.611 -9.560 1.00 41.78 148 HIS A C 1
ATOM 1158 O O . HIS A 1 148 ? 19.120 0.067 -10.081 1.00 41.78 148 HIS A O 1
ATOM 1164 N N . PHE A 1 149 ? 17.941 0.562 -8.238 1.00 38.25 149 PHE A N 1
ATOM 1165 C CA . PHE A 1 149 ? 18.790 -0.184 -7.302 1.00 38.25 149 PHE A CA 1
ATOM 1166 C C . PHE A 1 149 ? 18.618 -1.706 -7.447 1.00 38.25 149 PHE A C 1
ATOM 1168 O O . PHE A 1 149 ? 19.600 -2.440 -7.416 1.00 38.25 149 PHE A O 1
ATOM 1175 N N . PHE A 1 150 ? 17.396 -2.203 -7.665 1.00 38.41 150 PHE A N 1
ATOM 1176 C CA . PHE A 1 150 ? 17.108 -3.618 -7.915 1.00 38.41 150 PHE A CA 1
ATOM 1177 C C . PHE A 1 150 ? 17.518 -4.044 -9.320 1.00 38.41 150 PHE A C 1
ATOM 1179 O O . PHE A 1 150 ? 17.986 -5.159 -9.467 1.00 38.41 150 PHE A O 1
ATOM 1186 N N . ILE A 1 151 ? 17.383 -3.203 -10.340 1.00 43.34 151 ILE A N 1
ATOM 1187 C CA . ILE A 1 151 ? 17.895 -3.463 -11.686 1.00 43.34 151 ILE A CA 1
ATOM 1188 C C . ILE A 1 151 ? 19.416 -3.532 -11.591 1.00 43.34 151 ILE A C 1
ATOM 1190 O O . ILE A 1 151 ? 19.965 -4.559 -11.948 1.00 43.34 151 ILE A O 1
ATOM 1194 N N . ASP A 1 152 ? 20.113 -2.552 -11.010 1.00 36.75 152 ASP A N 1
ATOM 1195 C CA . ASP A 1 152 ? 21.581 -2.616 -10.941 1.00 36.75 152 ASP A CA 1
ATOM 1196 C C . ASP A 1 152 ? 22.080 -3.772 -10.044 1.00 36.75 152 ASP A C 1
ATOM 1198 O O . ASP A 1 152 ? 22.981 -4.509 -10.432 1.00 36.75 152 ASP A O 1
ATOM 1202 N N . THR A 1 153 ? 21.446 -4.039 -8.896 1.00 37.00 153 THR A N 1
ATOM 1203 C CA . THR A 1 153 ? 21.893 -5.094 -7.960 1.00 37.00 153 THR A CA 1
ATOM 1204 C C . THR A 1 153 ? 21.413 -6.490 -8.363 1.00 37.00 153 THR A C 1
ATOM 1206 O O . THR A 1 153 ? 22.199 -7.434 -8.359 1.00 37.00 153 THR A O 1
ATOM 1209 N N . THR A 1 154 ? 20.150 -6.657 -8.763 1.00 40.12 154 THR A N 1
ATOM 1210 C CA . THR A 1 154 ? 19.593 -7.956 -9.184 1.00 40.12 154 THR A CA 1
ATOM 1211 C C . THR A 1 154 ? 20.071 -8.325 -10.575 1.00 40.12 154 THR A C 1
ATOM 1213 O O . THR A 1 154 ? 20.369 -9.488 -10.767 1.00 40.12 154 THR A O 1
ATOM 1216 N N . ILE A 1 155 ? 20.245 -7.396 -11.527 1.00 45.41 155 ILE A N 1
ATOM 1217 C CA . ILE A 1 155 ? 20.836 -7.747 -12.831 1.00 45.41 155 ILE A CA 1
ATOM 1218 C C . ILE A 1 155 ? 22.318 -8.053 -12.680 1.00 45.41 155 ILE A C 1
ATOM 1220 O O . ILE A 1 155 ? 22.759 -9.043 -13.244 1.00 45.41 155 ILE A O 1
ATOM 1224 N N . ARG A 1 156 ? 23.097 -7.314 -11.878 1.00 34.78 156 ARG A N 1
ATOM 1225 C CA . ARG A 1 156 ? 24.495 -7.717 -11.626 1.00 34.78 156 ARG A CA 1
ATOM 1226 C C . ARG A 1 156 ? 24.582 -9.071 -10.935 1.00 34.78 156 ARG A C 1
ATOM 1228 O O . ARG A 1 156 ? 25.458 -9.855 -11.279 1.00 34.78 156 ARG A O 1
ATOM 1235 N N . THR A 1 157 ? 23.689 -9.360 -9.990 1.00 37.81 157 THR A N 1
ATOM 1236 C CA . THR A 1 157 ? 23.688 -10.643 -9.272 1.00 37.81 157 THR A CA 1
ATOM 1237 C C . THR A 1 157 ? 23.158 -11.774 -10.152 1.00 37.81 157 THR A C 1
ATOM 1239 O O . THR A 1 157 ? 23.739 -12.847 -10.146 1.00 37.81 157 THR A O 1
ATOM 1242 N N . PHE A 1 158 ? 22.126 -11.538 -10.964 1.00 38.34 158 PHE A N 1
ATOM 1243 C CA . PHE A 1 158 ? 21.546 -12.504 -11.899 1.00 38.34 158 PHE A CA 1
ATOM 1244 C C . PHE A 1 158 ? 22.486 -12.760 -13.079 1.00 38.34 158 PHE A C 1
ATOM 1246 O O . PHE A 1 158 ? 22.769 -13.911 -13.355 1.00 38.34 158 PHE A O 1
ATOM 1253 N N . ILE A 1 159 ? 23.092 -11.731 -13.688 1.00 43.53 159 ILE A N 1
ATOM 1254 C CA . ILE A 1 159 ? 24.153 -11.896 -14.696 1.00 43.53 159 ILE A CA 1
ATOM 1255 C C . ILE A 1 159 ? 25.352 -12.624 -14.090 1.00 43.53 159 ILE A C 1
ATOM 1257 O O . ILE A 1 159 ? 25.833 -13.562 -14.705 1.00 43.53 159 ILE A O 1
ATOM 1261 N N . LYS A 1 160 ? 25.825 -12.273 -12.884 1.00 34.38 160 LYS A N 1
ATOM 1262 C CA . LYS A 1 160 ? 26.923 -13.029 -12.253 1.00 34.38 160 LYS A CA 1
ATOM 1263 C C . LYS A 1 160 ? 26.546 -14.485 -11.985 1.00 34.38 160 LYS A C 1
ATOM 1265 O O . LYS A 1 160 ? 27.383 -15.354 -12.184 1.00 34.38 160 LYS A O 1
ATOM 1270 N N . LYS A 1 161 ? 25.312 -14.762 -11.558 1.00 36.31 161 LYS A N 1
ATOM 1271 C CA . LYS A 1 161 ? 24.859 -16.128 -11.268 1.00 36.31 161 LYS A CA 1
ATOM 1272 C C . LYS A 1 161 ? 24.670 -16.943 -12.547 1.00 36.31 161 LYS A C 1
ATOM 1274 O O . LYS A 1 161 ? 25.175 -18.051 -12.614 1.00 36.31 161 LYS A O 1
ATOM 1279 N N . THR A 1 162 ? 24.068 -16.362 -13.583 1.00 34.06 162 THR A N 1
ATOM 1280 C CA . THR A 1 162 ? 23.891 -16.996 -14.894 1.00 34.06 162 THR A CA 1
ATOM 1281 C C . THR A 1 162 ? 25.218 -17.159 -15.640 1.00 34.06 162 THR A C 1
ATOM 1283 O O . THR A 1 162 ? 25.415 -18.204 -16.236 1.00 34.06 162 THR A O 1
ATOM 1286 N N . VAL A 1 163 ? 26.161 -16.208 -15.558 1.00 37.56 163 VAL A N 1
ATOM 1287 C CA . VAL A 1 163 ? 27.516 -16.348 -16.139 1.00 37.56 163 VAL A CA 1
ATOM 1288 C C . VAL A 1 163 ? 28.346 -17.394 -15.385 1.00 37.56 163 VAL A C 1
ATOM 1290 O O . VAL A 1 163 ? 29.043 -18.182 -16.019 1.00 37.56 163 VAL A O 1
ATOM 1293 N N . CYS A 1 164 ? 28.249 -17.463 -14.051 1.00 29.75 164 CYS A N 1
ATOM 1294 C CA . CYS A 1 164 ? 28.869 -18.550 -13.286 1.00 29.75 164 CYS A CA 1
ATOM 1295 C C . CYS A 1 164 ? 28.241 -19.916 -13.601 1.00 29.75 164 CYS A C 1
ATOM 1297 O O . CYS A 1 164 ? 28.969 -20.896 -13.680 1.00 29.75 164 CYS A O 1
ATOM 1299 N N . GLU A 1 165 ? 26.922 -19.993 -13.801 1.00 33.31 165 GLU A N 1
ATOM 1300 C CA . GLU A 1 165 ? 26.227 -21.241 -14.148 1.00 33.31 165 GLU A CA 1
ATOM 1301 C C . GLU A 1 165 ? 26.517 -21.688 -15.592 1.00 33.31 165 GLU A C 1
ATOM 1303 O O . GLU A 1 165 ? 26.695 -22.880 -15.831 1.00 33.31 165 GLU A O 1
ATOM 1308 N N . THR A 1 166 ? 26.656 -20.765 -16.554 1.00 31.94 166 THR A N 1
ATOM 1309 C CA . THR A 1 166 ? 27.036 -21.115 -17.935 1.00 31.94 166 THR A CA 1
ATOM 1310 C C . THR A 1 166 ? 28.503 -21.514 -18.072 1.00 31.94 166 THR A C 1
ATOM 1312 O O . THR A 1 166 ? 28.814 -22.333 -18.929 1.00 31.94 166 THR A O 1
ATOM 1315 N N . ASN A 1 167 ? 29.391 -21.011 -17.209 1.00 31.23 167 ASN A N 1
ATOM 1316 C CA . ASN A 1 167 ? 30.790 -21.454 -17.155 1.00 31.23 167 ASN A CA 1
ATOM 1317 C C . ASN A 1 167 ? 30.987 -22.742 -16.332 1.00 31.23 167 ASN A C 1
ATOM 1319 O O . ASN A 1 167 ? 32.101 -23.242 -16.262 1.00 31.23 167 ASN A O 1
ATOM 1323 N N . PHE A 1 168 ? 29.931 -23.276 -15.705 1.00 28.11 168 PHE A N 1
ATOM 1324 C CA . PHE A 1 168 ? 29.965 -24.558 -14.986 1.00 28.11 168 PHE A CA 1
ATOM 1325 C C . PHE A 1 168 ? 29.474 -25.743 -15.835 1.00 28.11 168 PHE A C 1
ATOM 1327 O O . PHE A 1 168 ? 29.611 -26.890 -15.419 1.00 28.11 168 PHE A O 1
ATOM 1334 N N . LEU A 1 169 ? 28.877 -25.480 -17.005 1.00 32.88 169 LEU A N 1
ATOM 1335 C CA . LEU A 1 169 ? 28.332 -26.501 -17.913 1.00 32.88 169 LEU A CA 1
ATOM 1336 C C . LEU A 1 169 ? 29.136 -26.663 -19.216 1.00 32.88 169 LEU A C 1
ATOM 1338 O O . LEU A 1 169 ? 28.772 -27.484 -20.056 1.00 32.88 169 LEU A O 1
ATOM 1342 N N . GLY A 1 170 ? 30.228 -25.915 -19.376 1.00 35.12 170 GLY A N 1
ATOM 1343 C CA . GLY A 1 170 ? 31.262 -26.156 -20.379 1.00 35.12 170 GLY A CA 1
ATOM 1344 C C . GLY A 1 170 ? 32.573 -26.456 -19.664 1.00 35.12 170 GLY A C 1
ATOM 1345 O O . GLY A 1 170 ? 32.940 -25.716 -18.763 1.00 35.12 170 GLY A O 1
ATOM 1346 N N . ASP A 1 171 ? 33.238 -27.530 -20.074 1.00 31.00 171 ASP A N 1
ATOM 1347 C CA . ASP A 1 171 ? 34.544 -28.006 -19.602 1.00 31.00 171 ASP A CA 1
ATOM 1348 C C . ASP A 1 171 ? 34.517 -28.887 -18.338 1.00 31.00 171 ASP A C 1
ATOM 1350 O O . ASP A 1 171 ? 34.985 -28.555 -17.250 1.00 31.00 171 ASP A O 1
ATOM 1354 N N . HIS A 1 172 ? 34.039 -30.120 -18.539 1.00 34.25 172 HIS A N 1
ATOM 1355 C CA . HIS A 1 172 ? 34.663 -31.271 -17.892 1.00 34.25 172 HIS A CA 1
ATOM 1356 C C . HIS A 1 172 ? 36.130 -31.330 -18.338 1.00 34.25 172 HIS A C 1
ATOM 1358 O O . HIS A 1 172 ? 36.402 -31.838 -19.417 1.00 34.25 172 HIS A O 1
ATOM 1364 N N . GLU A 1 173 ? 37.052 -30.820 -17.522 1.00 32.69 173 GLU A N 1
ATOM 1365 C CA . GLU A 1 173 ? 38.319 -31.482 -17.186 1.00 32.69 173 GLU A CA 1
ATOM 1366 C C . GLU A 1 173 ? 39.162 -30.626 -16.224 1.00 32.69 173 GLU A C 1
ATOM 1368 O O . GLU A 1 173 ? 39.401 -29.448 -16.451 1.00 32.69 173 GLU A O 1
ATOM 1373 N N . HIS A 1 174 ? 39.669 -31.298 -15.186 1.00 29.39 174 HIS A N 1
ATOM 1374 C CA . HIS A 1 174 ? 40.641 -30.856 -14.177 1.00 29.39 174 HIS A CA 1
ATOM 1375 C C . HIS A 1 174 ? 40.139 -29.936 -13.050 1.00 29.39 174 HIS A C 1
ATOM 1377 O O . HIS A 1 174 ? 39.550 -28.879 -13.243 1.00 29.39 174 HIS A O 1
ATOM 1383 N N . GLY A 1 175 ? 40.349 -30.420 -11.822 1.00 30.41 175 GLY A N 1
ATOM 1384 C CA . GLY A 1 175 ? 39.807 -29.849 -10.598 1.00 30.41 175 GLY A CA 1
ATOM 1385 C C . GLY A 1 175 ? 40.637 -28.720 -10.001 1.00 30.41 175 GLY A C 1
ATOM 1386 O O . GLY A 1 175 ? 41.802 -28.558 -10.325 1.00 30.41 175 GLY A O 1
ATOM 1387 N N . GLU A 1 176 ? 40.008 -27.985 -9.084 1.00 28.50 176 GLU A N 1
ATOM 1388 C CA . GLU A 1 176 ? 40.484 -27.712 -7.723 1.00 28.50 176 GLU A CA 1
ATOM 1389 C C . GLU A 1 176 ? 39.481 -26.796 -6.991 1.00 28.50 176 GLU A C 1
ATOM 1391 O O . GLU A 1 176 ? 39.032 -25.779 -7.506 1.00 28.50 176 GLU A O 1
ATOM 1396 N N . SER A 1 177 ? 39.151 -27.182 -5.754 1.00 27.64 177 SER A N 1
ATOM 1397 C CA . SER A 1 177 ? 38.835 -26.301 -4.620 1.00 27.64 177 SER A CA 1
ATOM 1398 C C . SER A 1 177 ? 37.748 -25.214 -4.781 1.00 27.64 177 SER A C 1
ATOM 1400 O O . SER A 1 177 ? 38.014 -24.037 -5.028 1.00 27.64 177 SER A O 1
ATOM 1402 N N . CYS A 1 178 ? 36.521 -25.578 -4.400 1.00 25.05 178 CYS A N 1
ATOM 1403 C CA . CYS A 1 178 ? 35.500 -24.649 -3.918 1.00 25.05 178 CYS A CA 1
ATOM 1404 C C . CYS A 1 178 ? 35.906 -24.095 -2.537 1.00 25.05 178 CYS A C 1
ATOM 1406 O O . CYS A 1 178 ? 35.944 -24.851 -1.566 1.00 25.05 178 CYS A O 1
ATOM 1408 N N . PHE A 1 179 ? 36.172 -22.789 -2.420 1.00 25.83 179 PHE A N 1
ATOM 1409 C CA . PHE A 1 179 ? 36.361 -22.132 -1.122 1.00 25.83 179 PHE A CA 1
ATOM 1410 C C . PHE A 1 179 ? 35.883 -20.672 -1.101 1.00 25.83 179 PHE A C 1
ATOM 1412 O O . PHE A 1 179 ? 36.054 -19.931 -2.063 1.00 25.83 179 PHE A O 1
ATOM 1419 N N . LEU A 1 180 ? 35.395 -20.294 0.090 1.00 24.58 180 LEU A N 1
ATOM 1420 C CA . LEU A 1 180 ? 35.141 -18.955 0.653 1.00 24.58 180 LEU A CA 1
ATOM 1421 C C . LEU A 1 180 ? 33.725 -18.393 0.442 1.00 24.58 180 LEU A C 1
ATOM 1423 O O . LEU A 1 180 ? 33.360 -17.915 -0.621 1.00 24.58 180 LEU A O 1
ATOM 1427 N N . GLN A 1 181 ? 32.819 -18.593 1.403 1.00 24.95 181 GLN A N 1
ATOM 1428 C CA . GLN A 1 181 ? 32.714 -18.011 2.761 1.00 24.95 181 GLN A CA 1
ATOM 1429 C C . GLN A 1 181 ? 31.764 -16.807 2.794 1.00 24.95 181 GLN A C 1
ATOM 1431 O O . GLN A 1 181 ? 32.091 -15.697 2.389 1.00 24.95 181 GLN A O 1
ATOM 1436 N N . SER A 1 182 ? 30.601 -17.055 3.398 1.00 31.70 182 SER A N 1
ATOM 1437 C CA . SER A 1 182 ? 29.812 -16.071 4.139 1.00 31.70 182 SER A CA 1
ATOM 1438 C C . SER A 1 182 ? 30.712 -15.300 5.112 1.00 31.70 182 SER A C 1
ATOM 1440 O O . SER A 1 182 ? 31.430 -15.945 5.880 1.00 31.70 182 SER A O 1
ATOM 1442 N N . LYS A 1 183 ? 30.614 -13.964 5.146 1.00 27.17 183 LYS A N 1
ATOM 1443 C CA . LYS A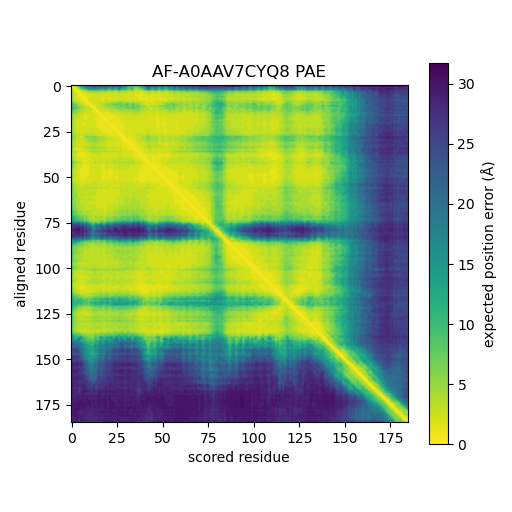 1 183 ? 30.982 -13.135 6.308 1.00 27.17 183 LYS A CA 1
ATOM 1444 C C . LYS A 1 183 ? 30.336 -11.738 6.231 1.00 27.17 183 LYS A C 1
ATOM 1446 O O . LYS A 1 183 ? 30.708 -10.930 5.392 1.00 27.17 183 LYS A O 1
ATOM 1451 N N . ASN A 1 184 ? 29.352 -11.538 7.114 1.00 25.92 184 ASN A N 1
ATOM 1452 C CA . ASN A 1 184 ? 29.082 -10.386 7.996 1.00 25.92 184 ASN A CA 1
ATOM 1453 C C . ASN A 1 184 ? 29.507 -8.973 7.538 1.00 25.92 184 ASN A C 1
ATOM 1455 O O . ASN A 1 184 ? 30.702 -8.691 7.495 1.00 25.92 184 ASN A O 1
ATOM 1459 N N . PHE A 1 185 ? 28.557 -8.049 7.353 1.00 32.34 185 PHE A N 1
ATOM 1460 C CA . PHE A 1 185 ? 27.975 -7.145 8.367 1.00 32.34 185 PHE A CA 1
ATOM 1461 C C . PHE A 1 185 ? 26.718 -6.470 7.796 1.00 32.34 185 PHE A C 1
ATOM 1463 O O . PHE A 1 185 ? 26.650 -6.328 6.554 1.00 32.34 185 PHE A O 1
#